Protein AF-A0AAD7R1P9-F1 (afdb_monomer_lite)

pLDDT: mean 70.03, std 24.82, range [23.38, 95.56]

Foldseek 3Di:
DVVVLVVVVVVLLVCLCVPQVVPDDPVNQLVLQCPFPQRNVLLVCVVVVHQDDDPSLVPHDPQNVVVSVQVVQWDADSNFIWGWDQDPPPRDTAIAGEDGPVCLVVQLCCCQVVVDNDDLVVSVVVNVRYHDGSCNSVVSNVVSVPPPVNVVVVVVDDPCPPPPDDPDDDDWLQEKEWEKDADDQDPVQFGIWIWIAGPVVRDIDIDTDNDLALVRVLVCCVPPPCVQPNHGNYYHYDPDPRPVPPRPPHPVSNVVSVVVVVVVPPDDDDDDDDDDDDDPDDDDDCVSVVPDPPDDDPDDDDDDDDDDDDDDDDDDD

Structure (mmCIF, N/CA/C/O backbone):
data_AF-A0AAD7R1P9-F1
#
_entry.id   AF-A0AAD7R1P9-F1
#
loop_
_atom_site.group_PDB
_atom_site.id
_atom_site.type_symbol
_atom_site.label_atom_id
_atom_site.label_alt_id
_atom_site.label_comp_id
_atom_site.label_asym_id
_atom_site.label_entity_id
_atom_site.label_seq_id
_atom_site.pdbx_PDB_ins_code
_atom_site.Cartn_x
_atom_site.Cartn_y
_atom_site.Cartn_z
_atom_site.occupancy
_atom_site.B_iso_or_equiv
_atom_site.auth_seq_id
_atom_site.auth_comp_id
_atom_site.auth_asym_id
_atom_site.auth_atom_id
_atom_site.pdbx_PDB_model_num
ATOM 1 N N . MET A 1 1 ? -9.105 -29.076 24.660 1.00 42.09 1 MET A N 1
ATOM 2 C CA . MET A 1 1 ? -8.877 -28.256 23.440 1.00 42.09 1 MET A CA 1
ATOM 3 C C . MET A 1 1 ? -9.302 -26.779 23.553 1.00 42.09 1 MET A C 1
ATOM 5 O O . MET A 1 1 ? -8.591 -25.929 23.028 1.00 42.09 1 MET A O 1
ATOM 9 N N . PHE A 1 2 ? -10.387 -26.419 24.260 1.00 30.23 2 PHE A N 1
ATOM 10 C CA . PHE A 1 2 ? -10.852 -25.017 24.411 1.00 30.23 2 PHE A CA 1
ATOM 11 C C . PHE A 1 2 ? -9.813 -24.059 25.045 1.00 30.23 2 PHE A C 1
ATOM 13 O O . PHE A 1 2 ? -9.622 -22.928 24.600 1.00 30.23 2 PHE A O 1
ATOM 20 N N . ARG A 1 3 ? -9.066 -24.549 26.044 1.00 29.98 3 ARG A N 1
ATOM 21 C CA . ARG A 1 3 ? -8.048 -23.791 26.801 1.00 29.98 3 ARG A CA 1
ATOM 22 C C . ARG A 1 3 ? -6.808 -23.410 25.971 1.00 29.98 3 ARG A C 1
ATOM 24 O O . ARG A 1 3 ? -6.179 -22.390 26.236 1.00 29.98 3 ARG A O 1
ATOM 31 N N . GLN A 1 4 ? -6.473 -24.205 24.951 1.00 37.22 4 GLN A N 1
ATOM 32 C CA . GLN A 1 4 ? -5.334 -23.968 24.049 1.00 37.22 4 GLN A CA 1
ATOM 33 C C . GLN A 1 4 ? -5.668 -22.938 22.965 1.00 37.22 4 GLN A C 1
ATOM 35 O O . GLN A 1 4 ? -4.846 -22.060 22.698 1.00 37.22 4 GLN A O 1
ATOM 40 N N . LYS A 1 5 ? -6.896 -22.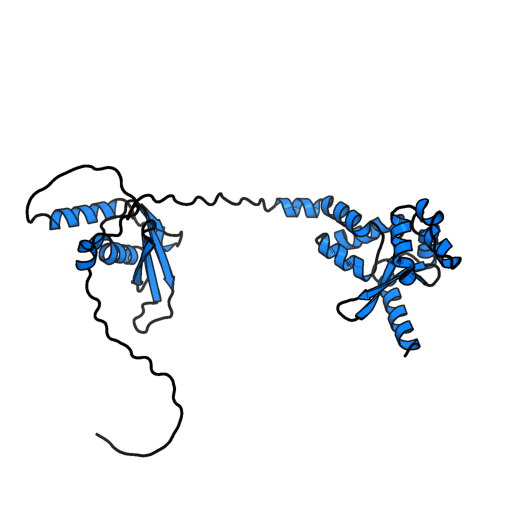976 22.420 1.00 40.75 5 LYS A N 1
ATOM 41 C CA . LYS A 1 5 ? -7.397 -21.947 21.494 1.00 40.75 5 LYS A CA 1
ATOM 42 C C . LYS A 1 5 ? -7.395 -20.566 22.152 1.00 40.75 5 LYS A C 1
ATOM 44 O O . LYS A 1 5 ? -6.873 -19.629 21.565 1.00 40.75 5 LYS A O 1
ATOM 49 N N . HIS A 1 6 ? -7.837 -20.460 23.411 1.00 44.09 6 HIS A N 1
ATOM 50 C CA . HIS A 1 6 ? -7.801 -19.206 24.182 1.00 44.09 6 HIS A CA 1
ATOM 51 C C . HIS A 1 6 ? -6.382 -18.662 24.458 1.00 44.09 6 HIS A C 1
ATOM 53 O O . HIS A 1 6 ? -6.204 -17.444 24.490 1.00 44.09 6 HIS A O 1
ATOM 59 N N . LYS A 1 7 ? -5.363 -19.523 24.616 1.00 39.25 7 LYS A N 1
ATOM 60 C CA . LYS A 1 7 ? -3.966 -19.095 24.837 1.00 39.25 7 LYS A CA 1
ATOM 61 C C . LYS A 1 7 ? -3.302 -18.538 23.574 1.00 39.25 7 LYS A C 1
ATOM 63 O O . LYS A 1 7 ? -2.759 -17.438 23.633 1.00 39.25 7 LYS A O 1
ATOM 68 N N . LYS A 1 8 ? -3.394 -19.242 22.435 1.00 45.78 8 LYS A N 1
ATOM 69 C CA . LYS A 1 8 ? -2.877 -18.749 21.137 1.00 45.78 8 LYS A CA 1
ATOM 70 C C . LYS A 1 8 ? -3.545 -17.442 20.740 1.00 45.78 8 LYS A C 1
ATOM 72 O O . LYS A 1 8 ? -2.903 -16.477 20.339 1.00 45.78 8 LYS A O 1
ATOM 77 N N . ALA A 1 9 ? -4.850 -17.406 20.968 1.00 43.00 9 ALA A N 1
ATOM 78 C CA . ALA A 1 9 ? -5.658 -16.230 20.838 1.00 43.00 9 ALA A CA 1
ATOM 79 C C . ALA A 1 9 ? -5.081 -15.039 21.639 1.00 43.00 9 ALA A C 1
ATOM 81 O O . ALA A 1 9 ? -4.814 -13.969 21.090 1.00 43.00 9 ALA A O 1
ATOM 82 N N . HIS A 1 10 ? -4.865 -15.226 22.939 1.00 42.16 10 HIS A N 1
ATOM 83 C CA . HIS A 1 10 ? -4.338 -14.180 23.810 1.00 42.16 10 HIS A CA 1
ATOM 84 C C . HIS A 1 10 ? -2.939 -13.690 23.391 1.00 42.16 10 HIS A C 1
ATOM 86 O O . HIS A 1 10 ? -2.700 -12.485 23.404 1.00 42.16 10 HIS A O 1
ATOM 92 N N . GLN A 1 11 ? -2.057 -14.590 22.943 1.00 42.75 11 GLN A N 1
ATOM 93 C CA . GLN A 1 11 ? -0.720 -14.252 22.436 1.00 42.75 11 GLN A CA 1
ATOM 94 C C . GLN A 1 11 ? -0.759 -13.445 21.127 1.00 42.75 11 GLN A C 1
ATOM 96 O O . GLN A 1 11 ? 0.014 -12.506 20.977 1.00 42.75 11 GLN A O 1
ATOM 101 N N . ALA A 1 12 ? -1.690 -13.735 20.213 1.00 45.31 12 ALA A N 1
ATOM 102 C CA . ALA A 1 12 ? -1.870 -12.960 18.981 1.00 45.31 12 ALA A CA 1
ATOM 103 C C . ALA A 1 12 ? -2.407 -11.539 19.246 1.00 45.31 12 ALA A C 1
ATOM 105 O O . ALA A 1 12 ? -1.952 -10.583 18.624 1.00 45.31 12 ALA A O 1
ATOM 106 N N . ALA A 1 13 ? -3.324 -11.375 20.213 1.00 45.44 13 ALA A N 1
ATOM 107 C CA . ALA A 1 13 ? -3.749 -10.046 20.676 1.00 45.44 13 ALA A CA 1
ATOM 108 C C . ALA A 1 13 ? -2.587 -9.275 21.312 1.00 45.44 13 ALA A C 1
ATOM 110 O O . ALA A 1 13 ? -2.416 -8.088 21.049 1.00 45.44 13 ALA A O 1
ATOM 111 N N . GLN A 1 14 ? -1.766 -9.957 22.117 1.00 45.03 14 GLN A N 1
ATOM 112 C CA . GLN A 1 14 ? -0.560 -9.363 22.680 1.00 45.03 14 GLN A CA 1
ATOM 113 C C . GLN A 1 14 ? 0.433 -8.973 21.585 1.00 45.03 14 GLN A C 1
ATOM 115 O O . GLN A 1 14 ? 0.975 -7.890 21.680 1.00 45.03 14 GLN A O 1
ATOM 120 N N . ALA A 1 15 ? 0.631 -9.758 20.524 1.00 48.06 15 ALA A N 1
ATOM 121 C CA . ALA A 1 15 ? 1.513 -9.388 19.413 1.00 48.06 15 ALA A CA 1
ATOM 122 C C . ALA A 1 15 ? 0.975 -8.204 18.581 1.00 48.06 15 ALA A C 1
ATOM 124 O O . ALA A 1 15 ? 1.748 -7.330 18.196 1.00 48.06 15 ALA A O 1
ATOM 125 N N . ALA A 1 16 ? -0.342 -8.128 18.356 1.00 47.12 16 ALA A N 1
ATOM 126 C CA . ALA A 1 16 ? -0.982 -7.001 17.667 1.00 47.12 16 ALA A CA 1
ATOM 127 C C . ALA A 1 16 ? -0.898 -5.684 18.466 1.00 47.12 16 ALA A C 1
ATOM 129 O O . ALA A 1 16 ? -0.777 -4.613 17.876 1.00 47.12 16 ALA A O 1
ATOM 130 N N . VAL A 1 17 ? -0.930 -5.759 19.801 1.00 50.62 17 VAL A N 1
ATOM 131 C CA . VAL A 1 17 ? -0.750 -4.598 20.693 1.00 50.62 17 VAL A CA 1
ATOM 132 C C . VAL A 1 17 ? 0.737 -4.265 20.886 1.00 50.62 17 VAL A C 1
ATOM 134 O O . VAL A 1 17 ? 1.122 -3.105 20.821 1.00 50.62 17 VAL A O 1
ATOM 137 N N . LYS A 1 18 ? 1.594 -5.278 21.054 1.00 46.72 18 LYS A N 1
ATOM 138 C CA . LYS A 1 18 ? 3.031 -5.143 21.357 1.00 46.72 18 LYS A CA 1
ATOM 139 C C . LYS A 1 18 ? 3.884 -4.800 20.132 1.00 46.72 18 LYS A C 1
ATOM 141 O O . LYS A 1 18 ? 5.026 -4.404 20.297 1.00 46.72 18 LYS A O 1
ATOM 146 N N . GLY A 1 19 ? 3.356 -4.976 18.920 1.00 46.03 19 GLY A N 1
ATOM 147 C CA . GLY A 1 19 ? 4.128 -4.800 17.693 1.00 46.03 19 GLY A CA 1
ATOM 148 C C . GLY A 1 19 ? 4.205 -3.372 17.152 1.00 46.03 19 GLY A C 1
ATOM 149 O O . GLY A 1 19 ? 5.148 -3.109 16.423 1.00 46.03 19 GLY A O 1
ATOM 150 N N . HIS A 1 20 ? 3.224 -2.494 17.402 1.00 50.25 20 HIS A N 1
ATOM 151 C CA . HIS A 1 20 ? 3.139 -1.177 16.727 1.00 50.25 20 HIS A CA 1
ATOM 152 C C . HIS A 1 20 ? 2.458 -0.062 17.557 1.00 50.25 20 HIS A C 1
ATOM 154 O O . HIS A 1 20 ? 2.333 1.057 17.071 1.00 50.25 20 HIS A O 1
ATOM 160 N N . PHE A 1 21 ? 2.027 -0.330 18.796 1.00 59.00 21 PHE A N 1
ATOM 161 C CA . PHE A 1 21 ? 1.594 0.703 19.748 1.00 59.00 21 PHE A CA 1
ATOM 162 C C . PHE A 1 21 ? 2.646 0.845 20.853 1.00 59.00 21 PHE A C 1
ATOM 164 O O . PHE A 1 21 ? 2.409 0.535 22.020 1.00 59.00 21 PHE A O 1
ATOM 171 N N . GLU A 1 22 ? 3.848 1.272 20.470 1.00 55.38 22 GLU A N 1
ATOM 172 C CA . GLU A 1 22 ? 4.855 1.720 21.430 1.00 55.38 22 GLU A CA 1
ATOM 173 C C . GLU A 1 22 ? 4.313 2.981 22.124 1.00 55.38 22 GLU A C 1
ATOM 175 O O . GLU A 1 22 ? 4.304 4.062 21.546 1.00 55.38 22 GLU A O 1
ATOM 180 N N . GLY A 1 23 ? 3.766 2.829 23.336 1.00 63.81 23 GLY A N 1
ATOM 181 C CA . GLY A 1 23 ? 3.424 3.959 24.210 1.00 63.81 23 GLY A CA 1
ATOM 182 C C . GLY A 1 23 ? 1.991 4.029 24.745 1.00 63.81 23 GLY A C 1
ATOM 183 O O . GLY A 1 23 ? 1.748 4.837 25.634 1.00 63.81 23 GLY A O 1
ATOM 184 N N . HIS A 1 24 ? 1.052 3.193 24.287 1.00 75.56 24 HIS A N 1
ATOM 185 C CA . HIS A 1 24 ? -0.321 3.209 24.817 1.00 75.56 24 HIS A CA 1
ATOM 186 C C . HIS A 1 24 ? -0.613 1.997 25.702 1.00 75.56 24 HIS A C 1
ATOM 188 O O . HIS A 1 24 ? -0.478 0.845 25.280 1.00 75.56 24 HIS A O 1
ATOM 194 N N . SER A 1 25 ? -1.054 2.256 26.935 1.00 83.88 25 SER A N 1
ATOM 195 C CA . SER A 1 25 ? -1.512 1.208 27.844 1.00 83.88 25 SER A CA 1
ATOM 196 C C . SER A 1 25 ? -2.880 0.652 27.416 1.00 83.88 25 SER A C 1
ATOM 198 O O . SER A 1 25 ? -3.604 1.238 26.607 1.00 83.88 25 SER A O 1
ATOM 200 N N . TRP A 1 26 ? -3.274 -0.492 27.985 1.00 83.25 26 TRP A N 1
ATOM 201 C CA . TRP A 1 26 ? -4.622 -1.045 27.783 1.00 83.25 26 TRP A CA 1
ATOM 202 C C . TRP A 1 26 ? -5.723 -0.073 28.228 1.00 83.25 26 TRP A C 1
ATOM 204 O O . TRP A 1 26 ? -6.776 -0.011 27.596 1.00 83.25 26 TRP A O 1
ATOM 214 N N . GLU A 1 27 ? -5.462 0.699 29.282 1.00 86.56 27 GLU A N 1
ATOM 215 C CA . GLU A 1 27 ? -6.383 1.702 29.814 1.00 86.56 27 GLU A CA 1
ATOM 216 C C . GLU A 1 27 ? -6.520 2.891 28.861 1.00 86.56 27 GLU A C 1
ATOM 218 O O . GLU A 1 27 ? -7.634 3.353 28.612 1.00 86.56 27 GLU A O 1
ATOM 223 N N . ASP A 1 28 ? -5.416 3.328 28.247 1.00 88.62 28 ASP A N 1
ATOM 224 C CA . ASP A 1 28 ? -5.446 4.386 27.236 1.00 88.62 28 ASP A CA 1
ATOM 225 C C . ASP A 1 28 ? -6.258 3.962 26.014 1.00 88.62 28 ASP A C 1
ATOM 227 O O . ASP A 1 28 ? -7.121 4.711 25.560 1.00 88.62 28 ASP A O 1
ATOM 231 N N . LEU A 1 29 ? -6.040 2.744 25.506 1.00 89.38 29 LEU A N 1
ATOM 232 C CA . LEU A 1 29 ? -6.802 2.214 24.371 1.00 89.38 29 LEU A CA 1
ATOM 233 C C . LEU A 1 29 ? -8.294 2.095 24.697 1.00 89.38 29 LEU A C 1
ATOM 235 O O . LEU A 1 29 ? -9.134 2.444 23.867 1.00 89.38 29 LEU A O 1
ATOM 239 N N . GLN A 1 30 ? -8.633 1.640 25.905 1.00 91.50 30 GLN A N 1
ATOM 240 C CA . GLN A 1 30 ? -10.017 1.575 26.363 1.00 91.50 30 GLN A CA 1
ATOM 241 C C . GLN A 1 30 ? -10.645 2.970 26.447 1.00 91.50 30 GLN A C 1
ATOM 243 O O . GLN A 1 30 ? -11.782 3.149 25.999 1.00 91.50 30 GLN A O 1
ATOM 248 N N . ARG A 1 31 ? -9.927 3.955 27.004 1.00 92.88 31 ARG A N 1
ATOM 249 C CA . ARG A 1 31 ? -10.385 5.347 27.105 1.00 92.88 31 ARG A CA 1
ATOM 250 C C . ARG A 1 31 ? -10.625 5.937 25.719 1.00 92.88 31 ARG A C 1
ATOM 252 O O . ARG A 1 31 ? -11.721 6.427 25.462 1.00 92.88 31 ARG A O 1
ATOM 259 N N . LEU A 1 32 ? -9.648 5.811 24.820 1.00 92.75 32 LEU A N 1
ATOM 260 C CA . LEU A 1 32 ? -9.717 6.333 23.455 1.00 92.75 32 LEU A CA 1
ATOM 261 C C . LEU A 1 32 ? -10.865 5.705 22.663 1.00 92.75 32 LEU A C 1
ATOM 263 O O . LEU A 1 32 ? -11.634 6.425 22.041 1.00 92.75 32 LEU A O 1
ATOM 267 N N . GLN A 1 33 ? -11.048 4.384 22.733 1.00 94.00 33 GLN A N 1
ATOM 268 C CA . GLN A 1 33 ? -12.181 3.731 22.072 1.00 94.00 33 GLN A CA 1
ATOM 269 C C . GLN A 1 33 ? -13.537 4.097 22.684 1.00 94.00 33 GLN A C 1
ATOM 271 O O . GLN A 1 33 ? -14.532 4.131 21.968 1.00 94.00 33 GLN A O 1
ATOM 276 N N . SER A 1 34 ? -13.604 4.325 23.998 1.00 92.25 34 SER A N 1
ATOM 277 C CA . SER A 1 34 ? -14.866 4.671 24.666 1.00 92.25 34 SER A CA 1
ATOM 278 C C . SER A 1 34 ? -15.306 6.106 24.360 1.00 92.25 34 SER A C 1
ATOM 280 O O . SER A 1 34 ? -16.503 6.370 24.341 1.00 92.25 34 SER A O 1
ATOM 282 N N . GLN A 1 35 ? -14.352 7.013 24.130 1.00 93.56 35 GLN A N 1
ATOM 283 C CA . GLN A 1 35 ? -14.597 8.412 23.757 1.00 93.56 35 GLN A CA 1
ATOM 284 C C . GLN A 1 35 ? -14.791 8.611 22.247 1.00 93.56 35 GLN A C 1
ATOM 286 O O . GLN A 1 35 ? -15.255 9.664 21.822 1.00 93.56 35 GLN A O 1
ATOM 291 N N . ASP A 1 36 ? -14.435 7.614 21.438 1.00 94.38 36 ASP A N 1
ATOM 292 C CA . ASP A 1 36 ? -14.548 7.676 19.986 1.00 94.38 36 ASP A CA 1
ATOM 293 C C . ASP A 1 36 ? -16.027 7.700 19.537 1.00 94.38 36 ASP A C 1
ATOM 295 O O . ASP A 1 36 ? -16.811 6.841 19.963 1.00 94.38 36 ASP A O 1
ATOM 299 N N . PRO A 1 37 ? -16.429 8.644 18.664 1.00 93.06 37 PRO A N 1
ATOM 300 C CA . PRO A 1 37 ? -17.824 8.803 18.243 1.00 93.06 37 PRO A CA 1
ATOM 301 C C . PRO A 1 37 ? -18.349 7.618 17.417 1.00 93.06 37 PRO A C 1
ATOM 303 O O . PRO A 1 37 ? -19.553 7.352 17.382 1.00 93.06 37 PRO A O 1
ATOM 306 N N . GLU A 1 38 ? -17.464 6.868 16.764 1.00 93.12 38 GLU A N 1
ATOM 307 C CA . GLU A 1 38 ? -17.805 5.754 15.884 1.00 93.12 38 GLU A CA 1
ATOM 308 C C . GLU A 1 38 ? -17.726 4.402 16.605 1.00 93.12 38 GLU A C 1
ATOM 310 O O . GLU A 1 38 ? -18.551 3.514 16.377 1.00 93.12 38 GLU A O 1
ATOM 315 N N . VAL A 1 39 ? -16.752 4.237 17.499 1.00 94.44 39 VAL A N 1
ATOM 316 C CA . VAL A 1 39 ? -16.471 2.986 18.214 1.00 94.44 39 VAL A CA 1
ATOM 317 C C . VAL A 1 39 ? -17.185 2.933 19.568 1.00 94.44 39 VAL A C 1
ATOM 319 O O . VAL A 1 39 ? -17.724 1.882 19.929 1.00 94.44 39 VAL A O 1
ATOM 322 N N . GLY A 1 40 ? -17.253 4.050 20.295 1.00 93.44 40 GLY A N 1
ATOM 323 C CA . GLY A 1 40 ? -17.826 4.144 21.639 1.00 93.44 40 GLY A CA 1
ATOM 324 C C . GLY A 1 40 ? -19.278 3.658 21.727 1.00 93.44 40 GLY A C 1
ATOM 325 O O . GLY A 1 40 ? -19.563 2.768 22.538 1.00 93.44 40 GLY A O 1
ATOM 326 N N . PRO A 1 41 ? -20.196 4.125 20.855 1.00 93.50 41 PRO A N 1
ATOM 327 C CA . PRO A 1 41 ? -21.583 3.652 20.839 1.00 93.50 41 PRO A CA 1
ATOM 328 C C . PRO A 1 41 ? -21.712 2.144 20.581 1.00 93.50 41 PRO A C 1
ATOM 330 O O . PRO A 1 41 ? -22.570 1.477 21.160 1.00 93.50 41 PRO A O 1
ATOM 333 N N . VAL A 1 42 ? -20.830 1.572 19.754 1.00 93.44 42 VAL A N 1
ATOM 334 C CA . VAL A 1 42 ? -20.816 0.125 19.478 1.00 93.44 42 VAL A CA 1
ATOM 335 C C . VAL A 1 42 ? -20.317 -0.656 20.697 1.00 93.44 42 VAL A C 1
ATOM 337 O O . VAL A 1 42 ? -20.869 -1.710 21.013 1.00 93.44 42 VAL A O 1
ATOM 340 N N . ILE A 1 43 ? -19.321 -0.137 21.423 1.00 93.44 43 ILE A N 1
ATOM 341 C CA . ILE A 1 43 ? -18.861 -0.725 22.691 1.00 93.44 43 ILE A CA 1
ATOM 342 C C . ILE A 1 43 ? -19.973 -0.699 23.739 1.00 93.44 43 ILE A C 1
ATOM 344 O O . ILE A 1 43 ? -20.183 -1.706 24.417 1.00 93.44 43 ILE A O 1
ATOM 348 N N . ALA A 1 44 ? -20.697 0.415 23.865 1.00 92.81 44 ALA A N 1
ATOM 349 C CA . ALA A 1 44 ? -21.822 0.532 24.788 1.00 92.81 44 ALA A CA 1
ATOM 350 C C . ALA A 1 44 ? -22.910 -0.509 24.476 1.00 92.81 44 ALA A C 1
ATOM 352 O O . ALA A 1 44 ? -23.341 -1.236 25.372 1.00 92.81 44 ALA A O 1
ATOM 353 N N . ALA A 1 45 ? -23.273 -0.664 23.199 1.00 92.06 45 ALA A N 1
ATOM 354 C CA . ALA A 1 45 ? -24.230 -1.678 22.759 1.00 92.06 45 ALA A CA 1
ATOM 355 C C . ALA A 1 45 ? -23.746 -3.114 23.047 1.00 92.06 45 ALA A C 1
ATOM 357 O O . ALA A 1 45 ? -24.521 -3.953 23.506 1.00 92.06 45 ALA A O 1
ATOM 358 N N . LEU A 1 46 ? -22.457 -3.402 22.823 1.00 92.19 46 LEU A N 1
ATOM 359 C CA . LEU A 1 46 ? -21.866 -4.713 23.118 1.00 92.19 46 LEU A CA 1
ATOM 360 C C . LEU A 1 46 ? -21.869 -5.026 24.616 1.00 92.19 46 LEU A C 1
ATOM 362 O O . LEU A 1 46 ? -22.158 -6.158 24.994 1.00 92.19 46 LEU A O 1
ATOM 366 N N . ARG A 1 47 ? -21.582 -4.036 25.472 1.00 91.88 47 ARG A N 1
ATOM 367 C CA . ARG A 1 47 ? -21.660 -4.186 26.935 1.00 91.88 47 ARG A CA 1
ATOM 368 C C . ARG A 1 47 ? -23.093 -4.430 27.405 1.00 91.88 47 ARG A C 1
ATOM 370 O O . ARG A 1 47 ? -23.293 -5.237 28.304 1.00 91.88 47 ARG A O 1
ATOM 377 N N . ALA A 1 48 ? -24.072 -3.784 26.773 1.00 90.75 48 ALA A N 1
ATOM 378 C CA . ALA A 1 48 ? -25.492 -4.003 27.043 1.00 90.75 48 ALA A CA 1
ATOM 379 C C . ALA A 1 48 ? -26.017 -5.352 26.512 1.00 90.75 48 ALA A C 1
ATOM 381 O O . ALA A 1 48 ? -27.156 -5.715 26.790 1.00 90.75 48 ALA A O 1
ATOM 382 N N . GLY A 1 49 ? -25.228 -6.081 25.711 1.00 87.81 49 GLY A N 1
ATOM 383 C CA . GLY A 1 49 ? -25.646 -7.338 25.084 1.00 87.81 49 GLY A CA 1
ATOM 384 C C . GLY A 1 49 ? -26.746 -7.178 24.028 1.00 87.81 49 GLY A C 1
ATOM 385 O O . GLY A 1 49 ? -27.260 -8.175 23.526 1.00 87.81 49 GLY A O 1
ATOM 386 N N . ASN A 1 50 ? -27.102 -5.943 23.665 1.00 88.38 50 ASN A N 1
ATOM 387 C CA . ASN A 1 50 ? -28.180 -5.655 22.732 1.00 88.38 50 ASN A CA 1
ATOM 388 C C . ASN A 1 50 ? -27.607 -5.242 21.377 1.00 88.38 50 ASN A C 1
ATOM 390 O O . ASN A 1 50 ? -27.023 -4.166 21.234 1.00 88.38 50 ASN A O 1
ATOM 394 N N . ARG A 1 51 ? -27.797 -6.097 20.369 1.00 90.38 51 ARG A N 1
ATOM 395 C CA . ARG A 1 51 ? -27.440 -5.775 18.988 1.00 90.38 51 ARG A CA 1
ATOM 396 C C . ARG A 1 51 ? -28.426 -4.732 18.445 1.00 90.38 51 ARG A C 1
ATOM 398 O O . ARG A 1 51 ? -29.607 -5.058 18.304 1.00 90.38 51 ARG A O 1
ATOM 405 N N . PRO A 1 52 ? -27.969 -3.528 18.048 1.00 89.19 52 PRO A N 1
ATOM 406 C CA . PRO A 1 52 ? -28.849 -2.527 17.456 1.00 89.19 52 PRO A CA 1
ATOM 407 C C . PRO A 1 52 ? -29.582 -3.105 16.240 1.00 89.19 52 PRO A C 1
ATOM 409 O O . PRO A 1 52 ? -28.955 -3.683 15.349 1.00 89.19 52 PRO A O 1
ATOM 412 N N . CYS A 1 53 ? -30.908 -2.960 16.197 1.00 87.31 53 CYS A N 1
ATOM 413 C CA . CYS A 1 53 ? -31.752 -3.410 15.091 1.00 87.31 53 CYS A CA 1
ATOM 414 C C . CYS A 1 53 ? -32.782 -2.330 14.715 1.00 87.31 53 CYS A C 1
ATOM 416 O O . CYS A 1 53 ? -33.126 -1.495 15.542 1.00 87.31 53 CYS A O 1
ATOM 418 N N . LYS A 1 54 ? -33.289 -2.329 13.472 1.00 87.25 54 LYS A N 1
ATOM 419 C CA . LYS A 1 54 ? -34.357 -1.420 12.996 1.00 87.25 54 LYS A CA 1
ATOM 420 C C . LYS A 1 54 ? -34.049 0.079 13.207 1.00 87.25 54 LYS A C 1
ATOM 422 O O . LYS A 1 54 ? -33.160 0.594 12.536 1.00 87.25 54 LYS A O 1
ATOM 427 N N . ALA A 1 55 ? -34.799 0.775 14.066 1.00 82.44 55 ALA A N 1
ATOM 428 C CA . ALA A 1 55 ? -34.716 2.225 14.267 1.00 82.44 55 ALA A CA 1
ATOM 429 C C . ALA A 1 55 ? -33.327 2.681 14.773 1.00 82.44 55 ALA A C 1
ATOM 431 O O . ALA A 1 55 ? -32.695 3.452 14.052 1.00 82.44 55 ALA A O 1
ATOM 432 N N . PRO A 1 56 ? -32.762 2.100 15.854 1.00 83.56 56 PRO A N 1
ATOM 433 C CA . PRO A 1 56 ? -31.382 2.362 16.278 1.00 83.56 56 PRO A CA 1
ATOM 434 C C . PRO A 1 56 ? -30.327 2.228 15.170 1.00 83.56 56 PRO A C 1
ATOM 436 O O . PRO A 1 56 ? -29.375 2.995 15.107 1.00 83.56 56 PRO A O 1
ATOM 439 N N . LEU A 1 57 ? -30.491 1.270 14.250 1.00 86.75 57 LEU A N 1
ATOM 440 C CA . LEU A 1 57 ? -29.571 1.095 13.119 1.00 86.75 57 LEU A CA 1
ATOM 441 C C . LEU A 1 57 ? -29.668 2.224 12.085 1.00 86.75 57 LEU A C 1
ATOM 443 O O . LEU A 1 57 ? -28.687 2.474 11.389 1.00 86.75 57 LEU A O 1
ATOM 447 N N . ARG A 1 58 ? -30.836 2.857 11.920 1.00 86.94 58 ARG A N 1
ATOM 448 C CA . ARG A 1 58 ? -31.044 3.942 10.944 1.00 86.94 58 ARG A CA 1
ATOM 449 C C . ARG A 1 58 ? -30.419 5.254 11.405 1.00 86.94 58 ARG A C 1
ATOM 451 O O . ARG A 1 58 ? -29.936 6.003 10.563 1.00 86.94 58 ARG A O 1
ATOM 458 N N . GLU A 1 59 ? -30.410 5.487 12.711 1.00 89.62 59 GLU A N 1
ATOM 459 C CA . GLU A 1 59 ? -29.803 6.662 13.349 1.00 89.62 59 GLU A CA 1
ATOM 460 C C . GLU A 1 59 ? -28.273 6.565 13.405 1.00 89.62 59 GLU A C 1
ATOM 462 O O . GLU A 1 59 ? -27.578 7.574 13.478 1.00 89.62 59 GLU A O 1
ATOM 467 N N . MET A 1 60 ? -27.734 5.347 13.311 1.00 91.19 60 MET A N 1
ATOM 468 C CA . MET A 1 60 ? -26.298 5.110 13.307 1.00 91.19 60 MET A CA 1
ATOM 469 C C . MET A 1 60 ? -25.599 5.601 12.034 1.00 91.19 60 MET A C 1
ATOM 471 O O . MET A 1 60 ? -26.061 5.433 10.893 1.00 91.19 60 MET A O 1
ATOM 475 N N . SER A 1 61 ? -24.377 6.089 12.236 1.00 94.19 61 SER A N 1
ATOM 476 C CA . SER A 1 61 ? -23.453 6.451 11.170 1.00 94.19 61 SER A CA 1
ATOM 477 C C . SER A 1 61 ? -23.177 5.255 10.237 1.00 94.19 61 SER A C 1
ATOM 479 O O . SER A 1 61 ? -23.430 4.078 10.531 1.00 94.19 61 SER A O 1
ATOM 481 N N . ARG A 1 62 ? -22.587 5.531 9.070 1.00 92.75 62 ARG A N 1
ATOM 482 C CA . ARG A 1 62 ? -22.166 4.469 8.143 1.00 92.75 62 ARG A CA 1
ATOM 483 C C . ARG A 1 62 ? -21.083 3.564 8.746 1.00 92.75 62 ARG A C 1
ATOM 485 O O . ARG A 1 62 ? -21.063 2.369 8.441 1.00 92.75 62 ARG A O 1
ATOM 492 N N . ALA A 1 63 ? -20.175 4.117 9.547 1.00 93.00 63 ALA A N 1
ATOM 493 C CA . ALA A 1 63 ? -19.075 3.375 10.154 1.00 93.00 63 ALA A CA 1
ATOM 494 C C . ALA A 1 63 ? -19.579 2.490 11.307 1.00 93.00 63 ALA A C 1
ATOM 496 O O . ALA A 1 63 ? -19.311 1.284 11.291 1.00 93.00 63 ALA A O 1
ATOM 497 N N . GLN A 1 64 ? -20.431 3.024 12.184 1.00 94.25 64 GLN A N 1
ATOM 498 C CA . GLN A 1 64 ? -21.161 2.260 13.202 1.00 94.25 64 GLN A CA 1
ATOM 499 C C . GLN A 1 64 ? -21.952 1.099 12.584 1.00 94.25 64 GLN A C 1
ATOM 501 O O . GLN A 1 64 ? -21.776 -0.054 12.981 1.00 94.25 64 GLN A O 1
ATOM 506 N N . ARG A 1 65 ? -22.745 1.346 11.529 1.00 93.69 65 ARG A N 1
ATOM 507 C CA . ARG A 1 65 ? -23.487 0.282 10.824 1.00 93.69 65 ARG A CA 1
ATOM 508 C C . ARG A 1 65 ? -22.581 -0.817 10.265 1.00 93.69 65 ARG A C 1
ATOM 510 O O . ARG A 1 65 ? -22.939 -1.992 10.321 1.00 93.69 65 ARG A O 1
ATOM 517 N N . ARG A 1 66 ? -21.397 -0.470 9.744 1.00 94.06 66 ARG A N 1
ATOM 518 C CA . ARG A 1 66 ? -20.404 -1.454 9.262 1.00 94.06 66 ARG A CA 1
ATOM 519 C C . ARG A 1 66 ? -19.821 -2.309 10.384 1.00 94.06 66 ARG A C 1
ATOM 521 O O . ARG A 1 66 ? -19.485 -3.468 10.131 1.00 94.06 66 ARG A O 1
ATOM 528 N N . LEU A 1 67 ? -19.673 -1.749 11.584 1.00 94.25 67 LEU A N 1
ATOM 529 C CA . LEU A 1 67 ? -19.251 -2.490 12.772 1.00 94.25 67 LEU A CA 1
ATOM 530 C C . LEU A 1 67 ? -20.379 -3.408 13.260 1.00 94.25 67 LEU A C 1
ATOM 532 O O . LEU A 1 67 ? -20.158 -4.607 13.404 1.00 94.25 67 LEU A O 1
ATOM 536 N N . VAL A 1 68 ? -21.605 -2.894 13.397 1.00 93.50 68 VAL A N 1
ATOM 537 C CA . VAL A 1 68 ? -22.785 -3.682 13.810 1.00 93.50 68 VAL A CA 1
ATOM 538 C C . VAL A 1 68 ? -23.123 -4.794 12.809 1.00 93.50 68 VAL A C 1
ATOM 540 O O . VAL A 1 68 ? -23.565 -5.877 13.195 1.00 93.50 68 VAL A O 1
ATOM 543 N N . GLY A 1 69 ? -22.860 -4.591 11.516 1.00 92.19 69 GLY A N 1
ATOM 544 C CA . GLY A 1 69 ? -22.973 -5.642 10.499 1.00 92.19 69 GLY A CA 1
ATOM 545 C C . GLY A 1 69 ? -22.044 -6.839 10.741 1.00 92.19 69 GLY A C 1
ATOM 546 O O . GLY A 1 69 ? -22.276 -7.915 10.203 1.00 92.19 69 GLY A O 1
ATOM 547 N N . GLN A 1 70 ? -21.016 -6.674 11.574 1.00 92.56 70 GLN A N 1
ATOM 548 C CA . GLN A 1 70 ? -20.026 -7.694 11.913 1.00 92.56 70 GLN A CA 1
ATOM 549 C C . GLN A 1 70 ? -20.093 -8.094 13.388 1.00 92.56 70 GLN A C 1
ATOM 551 O O . GLN A 1 70 ? -19.092 -8.542 13.940 1.00 92.56 70 GLN A O 1
ATOM 556 N N . TRP A 1 71 ? -21.264 -7.934 14.010 1.00 92.75 71 TRP A N 1
ATOM 557 C CA . TRP A 1 71 ? -21.504 -8.156 15.436 1.00 92.75 71 TRP A CA 1
ATOM 558 C C . TRP A 1 71 ? -20.866 -9.438 15.981 1.00 92.75 71 TRP A C 1
ATOM 560 O O . TRP A 1 71 ? -20.105 -9.381 16.940 1.00 92.75 71 TRP A O 1
ATOM 570 N N . ASP A 1 72 ? -21.073 -10.570 15.305 1.00 91.44 72 ASP A N 1
ATOM 571 C CA . ASP A 1 72 ? -20.601 -11.893 15.750 1.00 91.44 72 ASP A CA 1
ATOM 572 C C . ASP A 1 72 ? -19.067 -12.021 15.762 1.00 91.44 72 ASP A C 1
ATOM 574 O O . ASP A 1 72 ? -18.490 -12.913 16.388 1.00 91.44 72 ASP A O 1
ATOM 578 N N . ARG A 1 73 ? -18.384 -11.111 15.062 1.00 92.19 73 ARG A N 1
ATOM 579 C CA . ARG A 1 73 ? -16.923 -11.033 14.979 1.00 92.19 73 ARG A CA 1
ATOM 580 C C . ARG A 1 73 ? -16.341 -10.056 15.996 1.00 92.19 73 ARG A C 1
ATOM 582 O O . ARG A 1 73 ? -15.129 -10.066 16.200 1.00 92.19 73 ARG A O 1
ATOM 589 N N . LEU A 1 74 ? -17.158 -9.210 16.619 1.00 93.62 74 LEU A N 1
ATOM 590 C CA . LEU A 1 74 ? -16.709 -8.220 17.591 1.00 93.62 74 LEU A CA 1
ATOM 591 C C . LEU A 1 74 ? -16.613 -8.840 18.986 1.00 93.62 74 LEU A C 1
ATOM 593 O O . LEU A 1 74 ? -17.545 -9.475 19.469 1.00 93.62 74 LEU A O 1
ATOM 597 N N . LYS A 1 75 ? -15.467 -8.659 19.646 1.00 91.94 75 LYS A N 1
ATOM 598 C CA . LYS A 1 75 ? -15.219 -9.157 21.002 1.00 91.94 75 LYS A CA 1
ATOM 599 C C . LYS A 1 75 ? -14.539 -8.091 21.844 1.00 91.94 75 LYS A C 1
ATOM 601 O O . LYS A 1 75 ? -13.536 -7.516 21.429 1.00 91.94 75 LYS A O 1
ATOM 606 N N . LEU A 1 76 ? -15.062 -7.880 23.047 1.00 91.38 76 LEU A N 1
ATOM 607 C CA . LEU A 1 76 ? -14.451 -7.011 24.045 1.00 91.38 76 LEU A CA 1
ATOM 608 C C . LEU A 1 76 ? -13.425 -7.814 24.858 1.00 91.38 76 LEU A C 1
ATOM 610 O O . LEU A 1 76 ? -13.737 -8.883 25.381 1.00 91.38 76 LEU A O 1
ATOM 614 N N . GLN A 1 77 ? -12.195 -7.321 24.961 1.00 86.44 77 GLN A N 1
ATOM 615 C CA . GLN A 1 77 ? -11.119 -7.921 25.751 1.00 86.44 77 GLN A CA 1
ATOM 616 C C . GLN A 1 77 ? -10.494 -6.836 26.615 1.00 86.44 77 GLN A C 1
ATOM 618 O O . GLN A 1 77 ? -9.953 -5.873 26.082 1.00 86.44 77 GLN A O 1
ATOM 623 N N . ARG A 1 78 ? -10.577 -6.984 27.945 1.00 84.56 78 ARG A N 1
ATOM 624 C CA . ARG A 1 78 ? -10.080 -5.978 28.905 1.00 84.56 78 ARG A CA 1
ATOM 625 C C . ARG A 1 78 ? -10.596 -4.564 28.590 1.00 84.56 78 ARG A C 1
ATOM 627 O O . ARG A 1 78 ? -9.832 -3.615 28.556 1.00 84.56 78 ARG A O 1
ATOM 634 N N . GLY A 1 79 ? -11.882 -4.454 28.252 1.00 85.31 79 GLY A N 1
ATOM 635 C CA . GLY A 1 79 ? -12.512 -3.177 27.904 1.00 85.31 79 GLY A CA 1
ATOM 636 C C . GLY A 1 79 ? -12.219 -2.645 26.496 1.00 85.31 79 GLY A C 1
ATOM 637 O O . GLY A 1 79 ? -12.875 -1.684 26.103 1.00 85.31 79 GLY A O 1
ATOM 638 N N . VAL A 1 80 ? -11.331 -3.290 25.729 1.00 91.19 80 VAL A N 1
ATOM 639 C CA . VAL A 1 80 ? -10.935 -2.898 24.367 1.00 91.19 80 VAL A CA 1
ATOM 640 C C . VAL A 1 80 ? -11.625 -3.778 23.322 1.00 91.19 80 VAL A C 1
ATOM 642 O O . VAL A 1 80 ? -11.714 -4.999 23.462 1.00 91.19 80 VAL A O 1
ATOM 645 N N . LEU A 1 81 ? -12.129 -3.162 22.261 1.00 93.81 81 LEU A N 1
ATOM 646 C CA . LEU A 1 81 ? -12.837 -3.792 21.161 1.00 93.81 81 LEU A CA 1
ATOM 647 C C . LEU A 1 81 ? -11.873 -4.358 20.116 1.00 93.81 81 LEU A C 1
ATOM 649 O O . LEU A 1 81 ? -11.052 -3.641 19.537 1.00 93.81 81 LEU A O 1
ATOM 653 N N . PHE A 1 82 ? -12.049 -5.644 19.822 1.00 93.06 82 PHE A N 1
ATOM 654 C CA . PHE A 1 82 ? -11.354 -6.364 18.762 1.00 93.06 82 PHE A CA 1
ATOM 655 C C . PHE A 1 82 ? -12.343 -6.981 17.778 1.00 93.06 82 PHE A C 1
ATOM 657 O O . PHE A 1 82 ? -13.451 -7.377 18.136 1.00 93.06 82 PHE A O 1
ATOM 664 N N . ARG A 1 83 ? -11.891 -7.149 16.540 1.00 93.31 83 ARG A N 1
ATOM 665 C CA . ARG A 1 83 ? -12.535 -7.942 15.497 1.00 93.31 83 ARG A CA 1
ATOM 666 C C . ARG A 1 83 ? -11.770 -9.249 15.313 1.00 93.31 83 ARG A C 1
ATOM 668 O O . ARG A 1 83 ? -10.581 -9.241 15.011 1.00 93.31 83 ARG A O 1
ATOM 675 N N . CYS A 1 84 ? -12.452 -10.370 15.500 1.00 91.00 84 CYS A N 1
ATOM 676 C CA . CYS A 1 84 ? -11.905 -11.714 15.337 1.00 91.00 84 CYS A CA 1
ATOM 677 C C . CYS A 1 84 ? -12.351 -12.297 13.992 1.00 91.00 84 CYS A C 1
ATOM 679 O O . CYS A 1 84 ? -13.537 -12.291 13.661 1.00 91.00 84 CYS A O 1
ATOM 681 N N . LEU A 1 85 ? -11.397 -12.794 13.218 1.00 88.69 85 LEU A N 1
ATOM 682 C CA . LEU A 1 85 ? -11.586 -13.390 11.900 1.00 88.69 85 LEU A CA 1
ATOM 683 C C . LEU A 1 85 ? -10.839 -14.717 11.854 1.00 88.69 85 LEU A C 1
ATOM 685 O O . LEU A 1 85 ? -9.876 -14.901 12.589 1.00 88.69 85 LEU A O 1
ATOM 689 N N . GLN A 1 86 ? -11.246 -15.602 10.955 1.00 83.44 86 GLN A N 1
ATOM 690 C CA . GLN A 1 86 ? -10.397 -16.708 10.534 1.00 83.44 86 GLN A CA 1
ATOM 691 C C . GLN A 1 86 ? -9.734 -16.323 9.224 1.00 83.44 86 GLN A C 1
ATOM 693 O O . GLN A 1 86 ? -10.403 -15.825 8.312 1.00 83.44 86 GLN A O 1
ATOM 698 N N . ASP A 1 87 ? -8.420 -16.493 9.153 1.00 76.94 87 ASP A N 1
ATOM 699 C CA . ASP A 1 87 ? -7.695 -16.305 7.909 1.00 76.94 87 ASP A CA 1
ATOM 700 C C . ASP A 1 87 ? -8.068 -17.449 6.951 1.00 76.94 87 ASP A C 1
ATOM 702 O O . ASP A 1 87 ? -7.916 -18.623 7.293 1.00 76.94 87 ASP A O 1
ATOM 706 N N . PRO A 1 88 ? -8.598 -17.134 5.757 1.00 73.38 88 PRO A N 1
ATOM 707 C CA . PRO A 1 88 ? -9.056 -18.146 4.815 1.00 73.38 88 PRO A CA 1
ATOM 708 C C . PRO A 1 88 ? -7.933 -19.036 4.264 1.00 73.38 88 PRO A C 1
ATOM 710 O O . PRO A 1 88 ? -8.238 -20.057 3.658 1.00 73.38 88 PRO A O 1
ATOM 713 N N . ARG A 1 89 ? -6.653 -18.670 4.425 1.00 75.75 89 ARG A N 1
ATOM 714 C CA . ARG A 1 89 ? -5.522 -19.421 3.847 1.00 75.75 89 ARG A CA 1
ATOM 715 C C . ARG A 1 89 ? -5.058 -20.577 4.726 1.00 75.75 89 ARG A C 1
ATOM 717 O O . ARG A 1 89 ? -4.690 -21.625 4.216 1.00 75.75 89 ARG A O 1
ATOM 724 N N . ASN A 1 90 ? -5.027 -20.358 6.033 1.00 78.69 90 ASN A N 1
ATOM 725 C CA . ASN A 1 90 ? -4.458 -21.262 7.040 1.00 78.69 90 ASN A CA 1
ATOM 726 C C . ASN A 1 90 ? -5.465 -21.626 8.144 1.00 78.69 90 ASN A C 1
ATOM 728 O O . ASN A 1 90 ? -5.185 -22.510 8.947 1.00 78.69 90 ASN A O 1
ATOM 732 N N . GLY A 1 91 ? -6.630 -20.971 8.197 1.00 77.19 91 GLY A N 1
ATOM 733 C CA . GLY A 1 91 ? -7.634 -21.176 9.241 1.00 77.19 91 GLY A CA 1
ATOM 734 C C . GLY A 1 91 ? -7.248 -20.577 10.596 1.00 77.19 91 GLY A C 1
ATOM 735 O O . GLY A 1 91 ? -7.914 -20.854 11.595 1.00 77.19 91 GLY A O 1
ATOM 736 N N . ASP A 1 92 ? -6.186 -19.768 10.651 1.00 79.25 92 ASP A N 1
ATOM 737 C CA . ASP A 1 92 ? -5.707 -19.180 11.898 1.00 79.25 92 ASP A CA 1
ATOM 738 C C . ASP A 1 92 ? -6.649 -18.071 12.387 1.00 79.25 92 ASP A C 1
ATOM 740 O O . ASP A 1 92 ? -7.155 -17.254 11.613 1.00 79.25 92 ASP A O 1
ATOM 744 N N . ASP A 1 93 ? -6.862 -18.016 13.704 1.00 81.75 93 ASP A N 1
ATOM 745 C CA . ASP A 1 93 ? -7.664 -16.972 14.342 1.00 81.75 93 ASP A CA 1
ATOM 746 C C . ASP A 1 93 ? -6.895 -15.637 14.338 1.00 81.75 93 ASP A C 1
ATOM 748 O O . ASP A 1 93 ? -6.041 -15.375 15.193 1.00 81.75 93 ASP A O 1
ATOM 752 N N . VAL A 1 94 ? -7.239 -14.756 13.402 1.00 83.75 94 VAL A N 1
ATOM 753 C CA . VAL A 1 94 ? -6.707 -13.396 13.305 1.00 83.75 94 VAL A CA 1
ATOM 754 C C . VAL A 1 94 ? -7.515 -12.459 14.187 1.00 83.75 94 VAL A C 1
ATOM 756 O O . VAL A 1 94 ? -8.746 -12.401 14.136 1.00 83.75 94 VAL A O 1
ATOM 759 N N . ARG A 1 95 ? -6.805 -11.667 14.987 1.00 87.38 95 ARG A N 1
ATOM 760 C CA . ARG A 1 95 ? -7.397 -10.626 15.821 1.00 87.38 95 ARG A CA 1
ATOM 761 C C . ARG A 1 95 ? -6.926 -9.256 15.388 1.00 87.38 95 ARG A C 1
ATOM 763 O O . ARG A 1 95 ? -5.739 -8.967 15.432 1.00 87.38 95 ARG A O 1
ATOM 770 N N . GLN A 1 96 ? -7.887 -8.415 15.050 1.00 90.94 96 GLN A N 1
ATOM 771 C CA . GLN A 1 96 ? -7.668 -7.037 14.656 1.00 90.94 96 GLN A CA 1
ATOM 772 C C . GLN A 1 96 ? -8.152 -6.108 15.764 1.00 90.94 96 GLN A C 1
ATOM 774 O O . GLN A 1 96 ? -9.301 -6.207 16.196 1.00 90.94 96 GLN A O 1
ATOM 779 N N . LEU A 1 97 ? -7.298 -5.198 16.217 1.00 91.56 97 LEU A N 1
ATOM 780 C CA . LEU A 1 97 ? -7.699 -4.084 17.066 1.00 91.56 97 LEU A CA 1
ATOM 781 C C . LEU A 1 97 ? -8.574 -3.124 16.254 1.00 91.56 97 LEU A C 1
ATOM 783 O O . LEU A 1 97 ? -8.219 -2.761 15.128 1.00 91.56 97 LEU A O 1
ATOM 787 N N . ILE A 1 98 ? -9.705 -2.706 16.827 1.00 94.31 98 ILE A N 1
ATOM 788 C CA . ILE A 1 98 ? -10.483 -1.601 16.267 1.00 94.31 98 ILE A CA 1
ATOM 789 C C . ILE A 1 98 ? -9.772 -0.295 16.613 1.00 94.31 98 ILE A C 1
ATOM 791 O O . ILE A 1 98 ? -9.671 0.051 17.787 1.00 94.31 98 ILE A O 1
ATOM 795 N N . VAL A 1 99 ? -9.244 0.410 15.618 1.00 93.00 99 VAL A N 1
ATOM 796 C CA . VAL A 1 99 ? -8.422 1.605 15.867 1.00 93.00 99 VAL A CA 1
ATOM 797 C C . VAL A 1 99 ? -9.322 2.843 16.013 1.00 93.00 99 VAL A C 1
ATOM 799 O O . VAL A 1 99 ? -10.059 3.137 15.065 1.00 93.00 99 VAL A O 1
ATOM 802 N N . PRO A 1 100 ? -9.275 3.568 17.152 1.00 93.38 100 PRO A N 1
ATOM 803 C CA . PRO A 1 100 ? -9.950 4.860 17.308 1.00 93.38 100 PRO A CA 1
ATOM 804 C C . PRO A 1 100 ? -9.465 5.876 16.277 1.00 93.38 100 PRO A C 1
ATOM 806 O O . PRO A 1 100 ? -8.289 5.855 15.918 1.00 93.38 100 PRO A O 1
ATOM 809 N N . GLU A 1 101 ? -10.329 6.795 15.860 1.00 92.81 101 GLU A N 1
ATOM 810 C CA . GLU A 1 101 ? -10.045 7.837 14.865 1.00 92.81 101 GLU A CA 1
ATOM 811 C C . GLU A 1 101 ? -8.745 8.593 15.155 1.00 92.81 101 GLU A C 1
ATOM 813 O O . GLU A 1 101 ? -7.882 8.701 14.284 1.00 92.81 101 GLU A O 1
ATOM 818 N N . LEU A 1 102 ? -8.540 8.989 16.414 1.00 91.69 102 LEU A N 1
ATOM 819 C CA . LEU A 1 102 ? -7.349 9.715 16.866 1.00 91.69 102 LEU A CA 1
ATOM 820 C C . LEU A 1 102 ? -6.030 8.971 16.621 1.00 91.69 102 LEU A C 1
ATOM 822 O O . LEU A 1 102 ? -4.987 9.603 16.484 1.00 91.69 102 LEU A O 1
ATOM 826 N N . LEU A 1 103 ? -6.063 7.639 16.561 1.00 91.19 103 LEU A N 1
ATOM 827 C CA . LEU A 1 103 ? -4.868 6.814 16.399 1.00 91.19 103 LEU A CA 1
ATOM 828 C C . LEU A 1 103 ? -4.699 6.266 14.980 1.00 91.19 103 LEU A C 1
ATOM 830 O O . LEU A 1 103 ? -3.633 5.747 14.650 1.00 91.19 103 LEU A O 1
ATOM 834 N N . GLN A 1 104 ? -5.724 6.363 14.126 1.00 92.50 104 GLN A N 1
ATOM 835 C CA . GLN A 1 104 ? -5.667 5.830 12.760 1.00 92.50 104 GLN A CA 1
ATOM 836 C C . GLN A 1 104 ? -4.484 6.423 11.998 1.00 92.50 104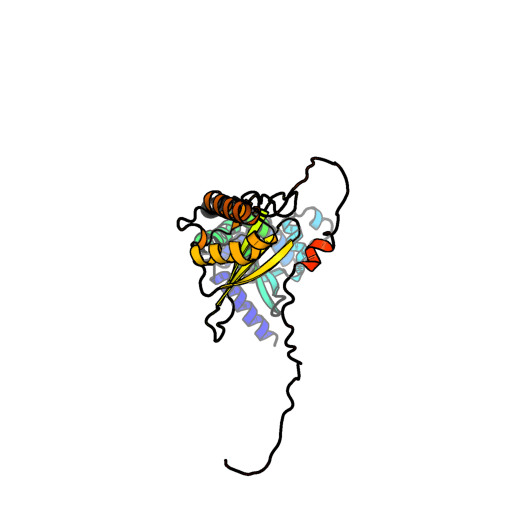 GLN A C 1
ATOM 838 O O . GLN A 1 104 ? -3.728 5.674 11.379 1.00 92.50 104 GLN A O 1
ATOM 843 N N . ARG A 1 105 ? -4.290 7.744 12.124 1.00 91.50 105 ARG A N 1
ATOM 844 C CA . ARG A 1 105 ? -3.208 8.477 11.468 1.00 91.50 105 ARG A CA 1
ATOM 845 C C . ARG A 1 105 ? -1.830 7.956 11.825 1.00 91.50 105 ARG A C 1
ATOM 847 O O . ARG A 1 105 ? -1.095 7.538 10.937 1.00 91.50 105 ARG A O 1
ATOM 854 N N . GLN A 1 106 ? -1.542 7.885 13.117 1.00 90.12 106 GLN A N 1
ATOM 855 C CA . GLN A 1 106 ? -0.285 7.347 13.620 1.00 90.12 106 GLN A CA 1
ATOM 856 C C . GLN A 1 106 ? -0.033 5.925 13.096 1.00 90.12 106 GLN A C 1
ATOM 858 O O . GLN A 1 106 ? 1.059 5.618 12.631 1.00 90.12 106 GLN A O 1
ATOM 863 N N . VAL A 1 107 ? -1.056 5.064 13.095 1.00 90.06 107 VAL A N 1
ATOM 864 C CA . VAL A 1 107 ? -0.916 3.665 12.666 1.00 90.06 107 VAL A CA 1
ATOM 865 C C . VAL A 1 107 ? -0.494 3.546 11.198 1.00 90.06 107 VAL A C 1
ATOM 867 O O . VAL A 1 107 ? 0.433 2.791 10.890 1.00 90.06 107 VAL A O 1
ATOM 870 N N . TYR A 1 108 ? -1.153 4.256 10.276 1.00 89.50 108 TYR A N 1
ATOM 871 C CA . TYR A 1 108 ? -0.779 4.169 8.861 1.00 89.50 108 TYR A CA 1
ATOM 872 C C . TYR A 1 108 ? 0.466 4.998 8.512 1.00 89.50 108 TYR A C 1
ATOM 874 O O . TYR A 1 108 ? 1.183 4.601 7.596 1.00 89.50 108 TYR A O 1
ATOM 882 N N . GLU A 1 109 ? 0.772 6.072 9.247 1.00 89.88 109 GLU A N 1
ATOM 883 C CA . GLU A 1 109 ? 2.028 6.828 9.120 1.00 89.88 109 GLU A CA 1
ATOM 884 C C . GLU A 1 109 ? 3.234 5.977 9.524 1.00 89.88 109 GLU A C 1
ATOM 886 O O . GLU A 1 109 ? 4.195 5.855 8.766 1.00 89.88 109 GLU A O 1
ATOM 891 N N . THR A 1 110 ? 3.180 5.302 10.675 1.00 88.12 110 THR A N 1
ATOM 892 C CA . THR A 1 110 ? 4.258 4.405 11.110 1.00 88.12 110 THR A CA 1
ATOM 893 C C . THR A 1 110 ? 4.463 3.266 10.112 1.00 88.12 110 THR A C 1
ATOM 895 O O . THR A 1 110 ? 5.581 3.007 9.675 1.00 88.12 110 THR A O 1
ATOM 898 N N . LEU A 1 111 ? 3.388 2.609 9.673 1.00 87.94 111 LEU A N 1
ATOM 899 C CA . LEU A 1 111 ? 3.502 1.483 8.742 1.00 87.94 111 LEU A CA 1
ATOM 900 C C . LEU A 1 111 ? 3.942 1.879 7.330 1.00 87.94 111 LEU A C 1
ATOM 902 O O . LEU A 1 111 ? 4.606 1.082 6.662 1.00 87.94 111 LEU A O 1
ATOM 906 N N . HIS A 1 112 ? 3.554 3.064 6.859 1.00 90.56 112 HIS A N 1
ATOM 907 C CA . HIS A 1 112 ? 3.931 3.545 5.536 1.00 90.56 112 HIS A CA 1
ATOM 908 C C . HIS A 1 112 ? 5.294 4.239 5.554 1.00 90.56 112 HIS A C 1
ATOM 910 O O . HIS A 1 112 ? 6.216 3.763 4.894 1.00 90.56 112 HIS A O 1
ATOM 916 N N . ASP A 1 113 ? 5.443 5.323 6.315 1.00 87.19 113 ASP A N 1
ATOM 917 C CA . ASP A 1 113 ? 6.623 6.191 6.247 1.00 87.19 113 ASP A CA 1
ATOM 918 C C . ASP A 1 113 ? 7.838 5.542 6.910 1.00 87.19 113 ASP A C 1
ATOM 920 O O . ASP A 1 113 ? 8.917 5.498 6.319 1.00 87.19 113 ASP A O 1
ATOM 924 N N . HIS A 1 114 ? 7.652 4.944 8.090 1.00 83.81 114 HIS A N 1
ATOM 925 C CA . HIS A 1 114 ? 8.741 4.265 8.804 1.00 83.81 114 HIS A CA 1
ATOM 926 C C . HIS A 1 114 ? 8.945 2.827 8.313 1.00 83.81 114 HIS A C 1
ATOM 928 O O . HIS A 1 114 ? 10.022 2.259 8.466 1.00 83.81 114 HIS A O 1
ATOM 934 N N . GLY A 1 115 ? 7.929 2.238 7.676 1.00 80.12 115 GLY A N 1
ATOM 935 C CA . GLY A 1 115 ? 8.014 0.895 7.113 1.00 80.12 115 GLY A CA 1
ATOM 936 C C . GLY A 1 115 ? 8.808 0.804 5.807 1.00 80.12 115 GLY A C 1
ATOM 937 O O . GLY A 1 115 ? 9.219 -0.294 5.445 1.00 80.12 115 GLY A O 1
ATOM 938 N N . GLY A 1 116 ? 9.036 1.914 5.099 1.00 88.19 116 GLY A N 1
ATOM 939 C CA . GLY A 1 116 ? 9.759 1.920 3.819 1.00 88.19 116 GLY A CA 1
ATOM 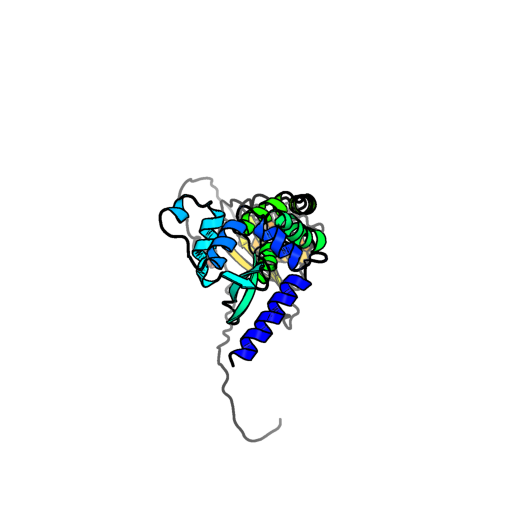940 C C . GLY A 1 116 ? 8.897 2.244 2.596 1.00 88.19 116 GLY A C 1
ATOM 941 O O . GLY A 1 116 ? 9.183 1.766 1.502 1.00 88.19 116 GLY A O 1
ATOM 942 N N . HIS A 1 117 ? 7.846 3.050 2.762 1.00 91.69 117 HIS A N 1
ATOM 943 C CA . HIS A 1 117 ? 6.996 3.578 1.688 1.00 91.69 117 HIS A CA 1
ATOM 944 C C . HIS A 1 117 ? 6.375 2.506 0.783 1.00 91.69 117 HIS A C 1
ATOM 946 O O . HIS A 1 117 ? 6.334 2.632 -0.442 1.00 91.69 117 HIS A O 1
ATOM 952 N N . PHE A 1 118 ? 5.859 1.433 1.387 1.00 88.81 118 PHE A N 1
ATOM 953 C CA . PHE A 1 118 ? 5.167 0.384 0.639 1.00 88.81 118 PHE A CA 1
ATOM 954 C C . PHE A 1 118 ? 3.966 0.928 -0.141 1.00 88.81 118 PHE A C 1
ATOM 956 O O . PHE A 1 118 ? 3.320 1.895 0.269 1.00 88.81 118 PHE A O 1
ATOM 963 N N . SER A 1 119 ? 3.602 0.228 -1.221 1.00 90.12 119 SER A N 1
ATOM 964 C CA . SER A 1 119 ? 2.362 0.496 -1.953 1.00 90.12 119 SER A CA 1
ATOM 965 C C . SER A 1 119 ? 1.137 0.473 -1.032 1.00 90.12 119 SER A C 1
ATOM 967 O O . SER A 1 119 ? 1.135 -0.160 0.029 1.00 90.12 119 SER A O 1
ATOM 969 N N . ASP A 1 120 ? 0.065 1.141 -1.452 1.00 91.88 120 ASP A N 1
ATOM 970 C CA . ASP A 1 120 ? -1.216 1.162 -0.743 1.00 91.88 120 ASP A CA 1
ATOM 971 C C . ASP A 1 120 ? -1.741 -0.259 -0.489 1.00 91.88 120 ASP A C 1
ATOM 973 O O . ASP A 1 120 ? -2.077 -0.599 0.645 1.00 91.88 120 ASP A O 1
ATOM 977 N N . ALA A 1 121 ? -1.709 -1.129 -1.501 1.00 92.25 121 ALA A N 1
ATOM 978 C CA . ALA A 1 121 ? -2.109 -2.529 -1.371 1.00 92.25 121 ALA A CA 1
ATOM 979 C C . ALA A 1 121 ? -1.271 -3.292 -0.327 1.00 92.25 121 ALA A C 1
ATOM 981 O O . ALA A 1 121 ? -1.823 -4.014 0.508 1.00 92.25 121 ALA A O 1
ATOM 982 N N . SER A 1 122 ? 0.051 -3.106 -0.336 1.00 90.88 122 SER A N 1
ATOM 983 C CA . SER A 1 122 ? 0.963 -3.752 0.614 1.00 90.88 122 SER A CA 1
ATOM 984 C C . SER A 1 122 ? 0.760 -3.241 2.040 1.00 90.88 122 SER A C 1
ATOM 986 O O . SER A 1 122 ? 0.691 -4.041 2.975 1.00 90.88 122 SER A O 1
ATOM 988 N N . THR A 1 123 ? 0.599 -1.927 2.207 1.00 91.50 123 THR A N 1
ATOM 989 C CA . THR A 1 123 ? 0.323 -1.283 3.499 1.00 91.50 123 THR A CA 1
ATOM 990 C C . THR A 1 123 ? -1.002 -1.783 4.079 1.00 91.50 123 THR A C 1
ATOM 992 O O . THR A 1 123 ? -1.050 -2.234 5.223 1.00 91.50 123 THR A O 1
ATOM 995 N N . ILE A 1 124 ? -2.066 -1.827 3.269 1.00 93.06 124 ILE A N 1
ATOM 996 C CA . ILE A 1 124 ? -3.369 -2.384 3.666 1.00 93.06 124 ILE A CA 1
ATOM 997 C C . ILE A 1 124 ? -3.241 -3.857 4.066 1.00 93.06 124 ILE A C 1
ATOM 999 O O . ILE A 1 124 ? -3.846 -4.286 5.049 1.00 93.06 124 ILE A O 1
ATOM 1003 N N . ASN A 1 125 ? -2.468 -4.652 3.323 1.00 90.00 125 ASN A N 1
ATOM 1004 C CA . ASN A 1 125 ? -2.298 -6.072 3.623 1.00 90.00 125 ASN A CA 1
ATOM 1005 C C . ASN A 1 125 ? -1.568 -6.303 4.957 1.00 90.00 125 ASN A C 1
ATOM 1007 O O . ASN A 1 125 ? -1.911 -7.230 5.690 1.00 90.00 125 ASN A O 1
ATOM 1011 N N . LYS A 1 126 ? -0.606 -5.439 5.303 1.00 88.69 126 LYS A N 1
ATOM 1012 C CA . LYS A 1 126 ? 0.056 -5.451 6.616 1.00 88.69 126 LYS A CA 1
ATOM 1013 C C . LYS A 1 126 ? -0.904 -5.041 7.730 1.00 88.69 126 LYS A C 1
ATOM 1015 O O . LYS A 1 126 ? -1.038 -5.775 8.706 1.00 88.69 126 LYS A O 1
ATOM 1020 N N . LEU A 1 127 ? -1.640 -3.944 7.540 1.00 89.50 127 LEU A N 1
ATOM 1021 C CA . LEU A 1 127 ? -2.649 -3.463 8.490 1.00 89.50 127 LEU A CA 1
ATOM 1022 C C . LEU A 1 127 ? -3.690 -4.535 8.818 1.00 89.50 127 LEU A C 1
ATOM 1024 O O . LEU A 1 127 ? -3.974 -4.776 9.986 1.00 89.50 127 LEU A O 1
ATOM 1028 N N . ARG A 1 128 ? -4.195 -5.252 7.806 1.00 88.75 128 ARG A N 1
ATOM 1029 C CA . ARG A 1 128 ? -5.199 -6.319 7.967 1.00 88.75 128 ARG A CA 1
ATOM 1030 C C . ARG A 1 128 ? -4.763 -7.467 8.880 1.00 88.75 128 ARG A C 1
ATOM 1032 O O . ARG A 1 128 ? -5.610 -8.270 9.254 1.00 88.75 128 ARG A O 1
ATOM 1039 N N . ARG A 1 129 ? -3.492 -7.595 9.250 1.00 84.56 129 ARG A N 1
ATOM 1040 C CA . ARG A 1 129 ? -3.071 -8.634 10.201 1.00 84.56 129 ARG A CA 1
ATOM 1041 C C . ARG A 1 129 ? -3.387 -8.267 11.650 1.00 84.56 129 ARG A C 1
ATOM 1043 O O . ARG A 1 129 ? -3.636 -9.165 12.446 1.00 84.56 129 ARG A O 1
ATOM 1050 N N . SER A 1 130 ? -3.437 -6.971 11.961 1.00 85.56 130 SER A N 1
ATOM 1051 C CA . SER A 1 130 ? -3.470 -6.482 13.347 1.00 85.56 130 SER A CA 1
ATOM 1052 C C . SER A 1 130 ? -4.515 -5.397 13.607 1.00 85.56 130 SER A C 1
ATOM 1054 O O . SER A 1 130 ? -4.907 -5.212 14.754 1.00 85.56 130 SER A O 1
ATOM 1056 N N . TYR A 1 131 ? -5.001 -4.702 12.577 1.00 91.50 131 TYR A N 1
ATOM 1057 C CA . TYR A 1 131 ? -5.823 -3.497 12.704 1.00 91.50 131 TYR A CA 1
ATOM 1058 C C . TYR A 1 131 ? -7.027 -3.509 11.769 1.00 91.50 131 TYR A C 1
ATOM 1060 O O . TYR A 1 131 ? -7.014 -4.117 10.694 1.00 91.50 131 TYR A O 1
ATOM 1068 N N . TYR A 1 132 ? -8.081 -2.814 12.189 1.00 94.25 132 TYR A N 1
ATOM 1069 C CA . TYR A 1 132 ? -9.248 -2.561 11.361 1.00 94.25 132 TYR A CA 1
ATOM 1070 C C . TYR A 1 132 ? -10.001 -1.308 11.806 1.00 94.25 132 TYR A C 1
ATOM 1072 O O . TYR A 1 132 ? -10.191 -1.066 12.993 1.00 94.25 132 TYR A O 1
ATOM 1080 N N . TRP A 1 133 ? -10.505 -0.557 10.834 1.00 95.00 133 TRP A N 1
ATOM 1081 C CA . TRP A 1 133 ? -11.554 0.440 11.021 1.00 95.00 133 TRP A CA 1
ATOM 1082 C C . TRP A 1 133 ? -12.363 0.571 9.717 1.00 95.00 133 TRP A C 1
ATOM 1084 O O . TRP A 1 133 ? -11.888 0.157 8.651 1.00 95.00 133 TRP A O 1
ATOM 1094 N N . PRO A 1 134 ? -13.607 1.085 9.754 1.00 93.94 134 PRO A N 1
ATOM 1095 C CA . PRO A 1 134 ? -14.515 1.027 8.605 1.00 93.94 134 PRO A CA 1
ATOM 1096 C C . PRO A 1 134 ? -14.022 1.723 7.327 1.00 93.94 134 PRO A C 1
ATOM 1098 O O . PRO A 1 134 ? -14.404 1.292 6.235 1.00 93.94 134 PRO A O 1
ATOM 1101 N N . SER A 1 135 ? -13.214 2.778 7.438 1.00 94.44 135 SER A N 1
ATOM 1102 C CA . SER A 1 135 ? -12.666 3.569 6.323 1.00 94.44 135 SER A CA 1
ATOM 1103 C C . SER A 1 135 ? -11.208 3.239 5.972 1.00 94.44 135 SER A C 1
ATOM 1105 O O . SER A 1 135 ? -10.694 3.790 5.004 1.00 94.44 135 SER A O 1
ATOM 1107 N N . MET A 1 136 ? -10.591 2.249 6.632 1.00 94.69 136 MET A N 1
ATOM 1108 C CA . MET A 1 136 ? -9.159 1.911 6.527 1.00 94.69 136 MET A CA 1
ATOM 1109 C C . MET A 1 136 ? -8.579 1.908 5.117 1.00 94.69 136 MET A C 1
ATOM 1111 O O . MET A 1 136 ? -7.532 2.495 4.875 1.00 94.69 136 MET A O 1
ATOM 1115 N N . VAL A 1 137 ? -9.249 1.254 4.170 1.00 95.12 137 VAL A N 1
ATOM 1116 C CA . VAL A 1 137 ? -8.762 1.188 2.784 1.00 95.12 137 VAL A CA 1
ATOM 1117 C C . VAL A 1 137 ? -8.704 2.579 2.153 1.00 95.12 137 VAL A C 1
ATOM 1119 O O . VAL A 1 137 ? -7.711 2.915 1.519 1.00 95.12 137 VAL A O 1
ATOM 1122 N N . LYS A 1 138 ? -9.754 3.385 2.343 1.00 95.56 138 LYS A N 1
ATOM 1123 C CA . LYS A 1 138 ? -9.851 4.731 1.776 1.00 95.56 138 LYS A CA 1
ATOM 1124 C C . LYS A 1 138 ? -8.803 5.654 2.396 1.00 95.56 138 LYS A C 1
ATOM 1126 O O . LYS A 1 138 ? -8.140 6.378 1.661 1.00 95.56 138 LYS A O 1
ATOM 1131 N N . ASP A 1 139 ? -8.641 5.595 3.713 1.00 94.69 139 ASP A N 1
ATOM 1132 C CA . ASP A 1 139 ? -7.747 6.494 4.449 1.00 94.69 139 ASP A CA 1
ATOM 1133 C C . ASP A 1 139 ? -6.285 6.224 4.080 1.00 94.69 139 ASP A C 1
ATOM 1135 O O . ASP A 1 139 ? -5.558 7.142 3.707 1.00 94.69 139 ASP A O 1
ATOM 1139 N N . VAL A 1 140 ? -5.885 4.946 4.038 1.00 95.06 140 VAL A N 1
ATOM 1140 C CA . VAL A 1 140 ? -4.532 4.538 3.624 1.00 95.06 140 VAL A CA 1
ATOM 1141 C C . VAL A 1 140 ? -4.264 4.897 2.164 1.00 95.06 140 VAL A C 1
ATOM 1143 O O . VAL A 1 140 ? -3.190 5.392 1.835 1.00 95.06 140 VAL A O 1
ATOM 1146 N N . GLN A 1 141 ? -5.231 4.685 1.268 1.00 94.94 141 GLN A N 1
ATOM 1147 C CA . GLN A 1 141 ? -5.083 5.083 -0.134 1.00 94.94 141 GLN A CA 1
ATOM 1148 C C . GLN A 1 141 ? -4.922 6.593 -0.293 1.00 94.94 141 GLN A C 1
ATOM 1150 O O . GLN A 1 141 ? -4.120 7.034 -1.114 1.00 94.94 141 GLN A O 1
ATOM 1155 N N . CYS A 1 142 ? -5.678 7.379 0.475 1.00 94.69 142 CYS A N 1
ATOM 1156 C CA . CYS A 1 142 ? -5.558 8.831 0.491 1.00 94.69 142 CYS A CA 1
ATOM 1157 C C . CYS A 1 142 ? -4.159 9.249 0.966 1.00 94.69 142 CYS A C 1
ATOM 1159 O O . CYS A 1 142 ? -3.479 10.001 0.270 1.00 94.69 142 CYS A O 1
ATOM 1161 N N . TRP A 1 143 ? -3.692 8.666 2.075 1.00 94.12 143 TRP A N 1
ATOM 1162 C CA . TRP A 1 143 ? -2.372 8.929 2.648 1.00 94.12 143 TRP A CA 1
ATOM 1163 C C . TRP A 1 143 ? -1.230 8.635 1.670 1.00 94.12 143 TRP A C 1
ATOM 1165 O O . TRP A 1 143 ? -0.425 9.509 1.354 1.00 94.12 143 TRP A O 1
ATOM 1175 N N . VAL A 1 144 ? -1.192 7.422 1.110 1.00 92.44 144 VAL A N 1
ATOM 1176 C CA . VAL A 1 144 ? -0.118 6.997 0.196 1.00 92.44 144 VAL A CA 1
ATOM 1177 C C . VAL A 1 144 ? -0.088 7.848 -1.078 1.00 92.44 144 VAL A C 1
ATOM 1179 O O . VAL A 1 144 ? 0.984 8.108 -1.619 1.00 92.44 144 VAL A O 1
ATOM 1182 N N . ARG A 1 145 ? -1.247 8.314 -1.566 1.00 90.19 145 ARG A N 1
ATOM 1183 C CA . ARG A 1 145 ? -1.313 9.232 -2.718 1.00 90.19 145 ARG A CA 1
ATOM 1184 C C . ARG A 1 145 ? -0.762 10.620 -2.401 1.00 90.19 145 ARG A C 1
ATOM 1186 O O . ARG A 1 145 ? -0.209 11.247 -3.295 1.00 90.19 145 ARG A O 1
ATOM 1193 N N . GLN A 1 146 ? -0.923 11.088 -1.167 1.00 91.44 146 GLN A N 1
ATOM 1194 C CA . GLN A 1 146 ? -0.419 12.385 -0.707 1.00 91.44 146 GLN A CA 1
ATOM 1195 C C . GLN A 1 146 ? 1.053 12.326 -0.266 1.00 91.44 146 GLN A C 1
ATOM 1197 O O . GLN A 1 146 ? 1.689 13.366 -0.101 1.00 91.44 146 GLN A O 1
ATOM 1202 N N . CYS A 1 147 ? 1.624 11.128 -0.106 1.00 92.88 147 CYS A N 1
ATOM 1203 C CA . CYS A 1 147 ? 3.023 10.956 0.262 1.00 92.88 147 CYS A CA 1
ATOM 1204 C C . CYS A 1 147 ? 3.957 11.500 -0.832 1.00 92.88 147 CYS A C 1
ATOM 1206 O O . CYS A 1 147 ? 4.104 10.910 -1.907 1.00 92.88 147 CYS A O 1
ATOM 1208 N N . ARG A 1 148 ? 4.659 12.599 -0.526 1.00 90.88 148 ARG A N 1
ATOM 1209 C CA . ARG A 1 148 ? 5.601 13.268 -1.441 1.00 90.88 148 ARG A CA 1
ATOM 1210 C C . ARG A 1 148 ? 6.679 12.325 -1.975 1.00 90.88 148 ARG A C 1
ATOM 1212 O O . ARG A 1 148 ? 6.996 12.372 -3.157 1.00 90.88 148 ARG A O 1
ATOM 1219 N N . ARG A 1 149 ? 7.232 11.453 -1.127 1.00 89.31 149 ARG A N 1
ATOM 1220 C CA . ARG A 1 149 ? 8.290 10.510 -1.526 1.00 89.31 149 ARG A CA 1
ATOM 1221 C C . ARG A 1 149 ? 7.778 9.467 -2.521 1.00 89.31 149 ARG A C 1
ATOM 1223 O O . ARG A 1 149 ? 8.467 9.170 -3.492 1.00 89.31 149 ARG A O 1
ATOM 1230 N N . CYS A 1 150 ? 6.556 8.972 -2.321 1.00 89.94 150 CYS A N 1
ATOM 1231 C CA . CYS A 1 150 ? 5.902 8.069 -3.267 1.00 89.94 150 CYS A CA 1
ATOM 1232 C C . CYS A 1 150 ? 5.532 8.766 -4.581 1.00 89.94 150 CYS A C 1
ATOM 1234 O O . CYS A 1 150 ? 5.667 8.159 -5.640 1.00 89.94 150 CYS A O 1
ATOM 1236 N N . ALA A 1 151 ? 5.065 10.016 -4.519 1.00 87.69 151 ALA A N 1
ATOM 1237 C CA . ALA A 1 151 ? 4.735 10.804 -5.704 1.00 87.69 151 ALA A CA 1
ATOM 1238 C C . ALA A 1 151 ? 5.977 11.033 -6.578 1.00 87.69 151 ALA A C 1
ATOM 1240 O O . ALA A 1 151 ? 5.980 10.649 -7.743 1.00 87.69 151 ALA A O 1
ATOM 1241 N N . LEU A 1 152 ? 7.072 11.518 -5.980 1.00 86.12 152 LEU A N 1
ATOM 1242 C CA . LEU A 1 152 ? 8.331 11.744 -6.693 1.00 86.12 152 LEU A CA 1
ATOM 1243 C C . LEU A 1 152 ? 8.869 10.463 -7.337 1.00 86.12 152 LEU A C 1
ATOM 1245 O O . LEU A 1 152 ? 9.286 10.504 -8.484 1.00 86.12 152 LEU A O 1
ATOM 1249 N N . ALA A 1 153 ? 8.817 9.322 -6.641 1.00 82.38 153 ALA A N 1
ATOM 1250 C CA . ALA A 1 153 ? 9.283 8.044 -7.185 1.00 82.38 153 ALA A CA 1
ATOM 1251 C C . ALA A 1 153 ? 8.456 7.542 -8.386 1.00 82.38 153 ALA A C 1
ATOM 1253 O O . ALA A 1 153 ? 8.989 6.829 -9.234 1.00 82.38 153 ALA A O 1
ATOM 1254 N N . ARG A 1 154 ? 7.164 7.892 -8.469 1.00 74.75 154 ARG A N 1
ATOM 1255 C CA . ARG A 1 154 ? 6.302 7.533 -9.610 1.00 74.75 154 ARG A CA 1
ATOM 1256 C C . ARG A 1 154 ? 6.615 8.360 -10.852 1.00 74.75 154 ARG A C 1
ATOM 1258 O O . ARG A 1 154 ? 6.571 7.815 -11.951 1.00 74.75 154 ARG A O 1
ATOM 1265 N N . ASP A 1 155 ? 6.951 9.632 -10.670 1.00 64.12 155 ASP A N 1
ATOM 1266 C CA . ASP A 1 155 ? 7.176 10.570 -11.773 1.00 64.12 155 ASP A CA 1
ATOM 1267 C C . ASP A 1 155 ? 8.534 10.378 -12.474 1.00 64.12 155 ASP A C 1
ATOM 1269 O O . ASP A 1 155 ? 8.708 10.838 -13.599 1.00 64.12 155 ASP A O 1
ATOM 1273 N N . VAL A 1 156 ? 9.485 9.647 -11.869 1.00 61.44 156 VAL A N 1
ATOM 1274 C CA . VAL A 1 156 ? 10.807 9.366 -12.478 1.00 61.44 156 VAL A CA 1
ATOM 1275 C C . VAL A 1 156 ? 10.707 8.495 -13.739 1.00 61.44 156 VAL A C 1
ATOM 1277 O O . VAL A 1 156 ? 11.598 8.534 -14.583 1.00 61.44 156 VAL A O 1
ATOM 1280 N N . PHE A 1 157 ? 9.620 7.739 -13.909 1.00 58.88 157 PHE A N 1
ATOM 1281 C CA . PHE A 1 157 ? 9.407 6.888 -15.080 1.00 58.88 157 PHE A CA 1
ATOM 1282 C C . PHE A 1 157 ? 8.188 7.367 -15.872 1.00 58.88 157 PHE A C 1
ATOM 1284 O O . PHE A 1 157 ? 7.124 6.739 -15.797 1.00 58.88 157 PHE A O 1
ATOM 1291 N N . PRO A 1 158 ? 8.295 8.462 -16.650 1.00 56.91 158 PRO A N 1
ATOM 1292 C CA . PRO A 1 158 ? 7.270 8.748 -17.633 1.00 56.91 158 PRO A CA 1
ATOM 1293 C C . PRO A 1 158 ? 7.136 7.511 -18.523 1.00 56.91 158 PRO A C 1
ATOM 1295 O O . PRO A 1 158 ? 8.120 7.002 -19.063 1.00 56.91 158 PRO A O 1
ATOM 1298 N N . LYS A 1 159 ? 5.907 7.005 -18.659 1.00 59.09 159 LYS A N 1
ATOM 1299 C CA . LYS A 1 159 ? 5.550 5.998 -19.662 1.00 59.09 159 LYS A CA 1
ATOM 1300 C C . LYS A 1 159 ? 5.652 6.644 -21.044 1.00 59.09 159 LYS A C 1
ATOM 1302 O O . LYS A 1 159 ? 4.643 6.846 -21.711 1.00 59.09 159 LYS A O 1
ATOM 1307 N N . ALA A 1 160 ? 6.855 7.007 -21.467 1.00 58.19 160 ALA A N 1
ATOM 1308 C CA . ALA A 1 160 ? 7.143 7.335 -22.846 1.00 58.19 160 ALA A CA 1
ATOM 1309 C C . ALA A 1 160 ? 7.093 6.018 -23.627 1.00 58.19 160 ALA A C 1
ATOM 1311 O O . ALA A 1 160 ? 8.111 5.417 -23.952 1.00 58.19 160 ALA A O 1
ATOM 1312 N N . GLN A 1 161 ? 5.882 5.509 -23.858 1.00 58.31 161 GLN A N 1
ATOM 1313 C CA . GLN A 1 161 ? 5.681 4.520 -24.899 1.00 58.31 161 GLN A CA 1
ATOM 1314 C C . GLN A 1 161 ? 5.870 5.270 -26.210 1.00 58.31 161 GLN A C 1
ATOM 1316 O O . GLN A 1 161 ? 5.011 6.055 -26.611 1.00 58.31 161 GLN A O 1
ATOM 1321 N N . ALA A 1 162 ? 7.035 5.092 -26.832 1.00 58.97 162 ALA A N 1
ATOM 1322 C CA . ALA A 1 162 ? 7.233 5.542 -28.197 1.00 58.97 162 ALA A CA 1
ATOM 1323 C C . ALA A 1 162 ? 6.095 4.953 -29.051 1.00 58.97 162 ALA A C 1
ATOM 1325 O O . ALA A 1 162 ? 5.803 3.759 -28.911 1.00 58.97 162 ALA A O 1
ATOM 1326 N N . PRO A 1 163 ? 5.420 5.753 -29.894 1.00 56.41 163 PRO A N 1
ATOM 1327 C CA . PRO A 1 163 ? 4.401 5.229 -30.787 1.00 56.41 163 PRO A CA 1
ATOM 1328 C C . PRO A 1 163 ? 5.001 4.088 -31.609 1.00 56.41 163 PRO A C 1
ATOM 1330 O O . PRO A 1 163 ? 5.967 4.291 -32.346 1.00 56.41 163 PRO A O 1
ATOM 1333 N N . MET A 1 164 ? 4.448 2.882 -31.471 1.00 53.22 164 MET A N 1
ATOM 1334 C CA . MET A 1 164 ? 4.798 1.762 -32.336 1.00 53.22 164 MET A CA 1
ATOM 1335 C C . MET A 1 164 ? 4.331 2.103 -33.750 1.00 53.22 164 MET A C 1
ATOM 1337 O O . MET A 1 164 ? 3.158 1.952 -34.086 1.00 53.22 164 MET A O 1
ATOM 1341 N N . THR A 1 165 ? 5.236 2.614 -34.576 1.00 54.81 165 THR A N 1
ATOM 1342 C CA . THR A 1 165 ? 4.949 2.846 -35.988 1.00 54.81 165 THR A CA 1
ATOM 1343 C C . THR A 1 165 ? 5.067 1.514 -36.717 1.00 54.81 165 THR A C 1
ATOM 1345 O O . THR A 1 165 ? 6.120 0.882 -36.739 1.00 54.81 165 THR A O 1
ATOM 1348 N N . CYS A 1 166 ? 3.961 1.044 -37.290 1.00 55.41 166 CYS A N 1
ATOM 1349 C CA . CYS A 1 166 ? 4.015 -0.064 -38.232 1.00 55.41 166 CYS A CA 1
ATOM 1350 C C . CYS A 1 166 ? 4.589 0.467 -39.546 1.00 55.41 166 CYS A C 1
ATOM 1352 O O . CYS A 1 166 ? 4.078 1.439 -40.103 1.00 55.41 166 CYS A O 1
ATOM 1354 N N . THR A 1 167 ? 5.646 -0.162 -40.053 1.00 60.69 167 THR A N 1
ATOM 1355 C CA . THR A 1 167 ? 6.128 0.119 -41.406 1.00 60.69 167 THR A CA 1
ATOM 1356 C C . THR A 1 167 ? 5.066 -0.366 -42.392 1.00 60.69 167 THR A C 1
ATOM 1358 O O . THR A 1 167 ? 4.892 -1.570 -42.564 1.00 60.69 167 THR A O 1
ATOM 1361 N N . ASN A 1 168 ? 4.336 0.557 -43.022 1.00 71.25 168 ASN A N 1
ATOM 1362 C CA . ASN A 1 168 ? 3.433 0.222 -44.122 1.00 71.25 168 ASN A CA 1
ATOM 1363 C C . ASN A 1 168 ? 4.280 -0.223 -45.318 1.00 71.25 168 ASN A C 1
ATOM 1365 O O . ASN A 1 168 ? 5.076 0.563 -45.825 1.00 71.25 168 ASN A O 1
ATOM 1369 N N . VAL A 1 169 ? 4.127 -1.479 -45.738 1.00 80.81 169 VAL A N 1
ATOM 1370 C CA . VAL A 1 169 ? 4.784 -2.047 -46.923 1.00 80.81 169 VAL A CA 1
ATOM 1371 C C . VAL A 1 169 ? 3.692 -2.346 -47.944 1.00 80.81 169 VAL A C 1
ATOM 1373 O O . VAL A 1 169 ? 2.716 -3.022 -47.625 1.00 80.81 169 VAL A O 1
ATOM 1376 N N . THR A 1 170 ? 3.828 -1.808 -49.150 1.00 85.19 170 THR A N 1
ATOM 1377 C CA . THR A 1 170 ? 2.787 -1.768 -50.189 1.00 85.19 170 THR A CA 1
ATOM 1378 C C . THR A 1 170 ? 3.060 -2.691 -51.374 1.00 85.19 170 THR A C 1
ATOM 1380 O O . THR A 1 170 ? 2.124 -3.020 -52.103 1.00 85.19 170 THR A O 1
ATOM 1383 N N . ALA A 1 171 ? 4.305 -3.142 -51.565 1.00 85.94 171 ALA A N 1
ATOM 1384 C CA . ALA A 1 171 ? 4.675 -4.032 -52.664 1.00 85.94 171 ALA A CA 1
ATOM 1385 C C . ALA A 1 171 ? 5.783 -5.047 -52.300 1.00 85.94 171 ALA A C 1
ATOM 1387 O O . ALA A 1 171 ? 6.603 -4.785 -51.413 1.00 85.94 171 ALA A O 1
ATOM 1388 N N . PRO A 1 172 ? 5.875 -6.191 -53.017 1.00 86.62 172 PRO A N 1
ATOM 1389 C CA . PRO A 1 172 ? 6.989 -7.129 -52.876 1.00 86.62 172 PRO A CA 1
ATOM 1390 C C . PRO A 1 172 ? 8.343 -6.457 -53.123 1.00 86.62 172 PRO A C 1
ATOM 1392 O O . PRO A 1 172 ? 8.499 -5.709 -54.094 1.00 86.62 172 PRO A O 1
ATOM 1395 N N . ARG A 1 173 ? 9.350 -6.798 -52.306 1.00 82.62 173 ARG A N 1
ATOM 1396 C CA . ARG A 1 173 ? 10.724 -6.248 -52.363 1.00 82.62 173 ARG A CA 1
ATOM 1397 C C . ARG A 1 173 ? 10.833 -4.763 -52.005 1.00 82.62 173 ARG A C 1
ATOM 1399 O O . ARG A 1 173 ? 11.886 -4.160 -52.217 1.00 82.62 173 ARG A O 1
ATOM 1406 N N . GLU A 1 174 ? 9.778 -4.156 -51.472 1.00 81.44 174 GLU A N 1
ATOM 1407 C CA . GLU A 1 174 ? 9.852 -2.784 -50.979 1.00 81.44 174 GLU A CA 1
ATOM 1408 C C . GLU A 1 174 ? 10.698 -2.716 -49.704 1.00 81.44 174 GLU A C 1
ATOM 1410 O O . GLU A 1 174 ? 11.634 -1.922 -49.623 1.00 81.44 174 GLU A O 1
ATOM 1415 N N . VAL A 1 175 ? 10.423 -3.597 -48.741 1.00 84.19 175 VAL A N 1
ATOM 1416 C CA . VAL A 1 175 ? 11.188 -3.705 -47.497 1.00 84.19 175 VAL A CA 1
ATOM 1417 C C . VAL A 1 175 ? 11.542 -5.162 -47.257 1.00 84.19 175 VAL A C 1
ATOM 1419 O O . VAL A 1 175 ? 10.658 -5.993 -47.061 1.00 84.19 175 VAL A O 1
ATOM 1422 N N . VAL A 1 176 ? 12.837 -5.459 -47.231 1.00 86.75 176 VAL A N 1
ATOM 1423 C CA . VAL A 1 176 ? 13.342 -6.763 -46.792 1.00 86.75 176 VAL A CA 1
ATOM 1424 C C . VAL A 1 176 ? 13.958 -6.589 -45.414 1.00 86.75 176 VAL A C 1
ATOM 1426 O O . VAL A 1 176 ? 14.904 -5.818 -45.248 1.00 86.75 176 VAL A O 1
ATOM 1429 N N . ALA A 1 177 ? 13.383 -7.275 -44.431 1.00 86.94 177 ALA A N 1
ATOM 1430 C CA . ALA A 1 177 ? 13.918 -7.360 -43.087 1.00 86.94 177 ALA A CA 1
ATOM 1431 C C . ALA A 1 177 ? 15.018 -8.423 -43.030 1.00 86.94 177 ALA A C 1
ATOM 1433 O O . ALA A 1 177 ? 14.871 -9.499 -43.611 1.00 86.94 177 ALA A O 1
ATOM 1434 N N . MET A 1 178 ? 16.107 -8.117 -42.337 1.00 87.25 178 MET A N 1
ATOM 1435 C CA . MET A 1 178 ? 17.183 -9.048 -42.043 1.00 87.25 178 MET A CA 1
ATOM 1436 C C . MET A 1 178 ? 17.373 -9.158 -40.538 1.00 87.25 178 MET A C 1
ATOM 1438 O O . MET A 1 178 ? 17.324 -8.148 -39.841 1.00 87.25 178 MET A O 1
ATOM 1442 N N . ASP A 1 179 ? 17.583 -10.381 -40.072 1.00 86.75 179 ASP A N 1
ATOM 1443 C CA . ASP A 1 179 ? 17.792 -10.697 -38.663 1.00 86.75 179 ASP A CA 1
ATOM 1444 C C . ASP A 1 179 ? 18.800 -11.846 -38.540 1.00 86.75 179 ASP A C 1
ATOM 1446 O O . ASP A 1 179 ? 18.887 -12.702 -39.426 1.00 86.75 179 ASP A O 1
ATOM 1450 N N . TYR A 1 180 ? 19.570 -11.862 -37.459 1.00 87.25 180 TYR A N 1
ATOM 1451 C CA . TYR A 1 180 ? 20.475 -12.953 -37.129 1.00 87.25 180 TYR A CA 1
ATOM 1452 C C . TYR A 1 180 ? 19.917 -13.759 -35.969 1.00 87.25 180 TYR A C 1
ATOM 1454 O O . TYR A 1 180 ? 19.703 -13.250 -34.874 1.00 87.25 180 TYR A O 1
ATOM 1462 N N . THR A 1 181 ? 19.781 -15.063 -36.181 1.00 84.69 181 THR A N 1
ATOM 1463 C CA . THR A 1 181 ? 19.500 -16.005 -35.102 1.00 84.69 181 THR A CA 1
ATOM 1464 C C . THR A 1 181 ? 20.695 -16.919 -34.867 1.00 84.69 181 THR A C 1
ATOM 1466 O O . THR A 1 181 ? 21.454 -17.228 -35.790 1.00 84.69 181 THR A O 1
ATOM 1469 N N . LEU A 1 182 ? 20.881 -17.325 -33.615 1.00 85.00 182 LEU A N 1
ATOM 1470 C CA . LEU A 1 182 ? 21.927 -18.253 -33.205 1.00 85.00 182 LEU A CA 1
ATOM 1471 C C . LEU A 1 182 ? 21.341 -19.660 -33.134 1.00 85.00 182 LEU A C 1
ATOM 1473 O O . LEU A 1 182 ? 20.266 -19.862 -32.569 1.00 85.00 182 LEU A O 1
ATOM 1477 N N . LEU A 1 183 ? 22.063 -20.623 -33.694 1.00 80.62 183 LEU A N 1
ATOM 1478 C CA . LEU A 1 183 ? 21.777 -22.045 -33.558 1.00 80.62 183 LEU A CA 1
ATOM 1479 C C . LEU A 1 183 ? 22.860 -22.723 -32.723 1.00 80.62 183 LEU A C 1
ATOM 1481 O O . LEU A 1 183 ? 23.943 -22.177 -32.512 1.00 80.62 183 LEU A O 1
ATOM 1485 N N . GLU A 1 184 ? 22.560 -23.934 -32.260 1.00 78.06 184 GLU A N 1
ATOM 1486 C CA . GLU A 1 184 ? 23.549 -24.766 -31.583 1.00 78.06 184 GLU A CA 1
ATOM 1487 C C . GLU A 1 184 ? 24.754 -25.037 -32.501 1.00 78.06 184 GLU A C 1
ATOM 1489 O O . GLU A 1 184 ? 24.573 -25.230 -33.712 1.00 78.06 184 GLU A O 1
ATOM 1494 N N . PRO A 1 185 ? 25.982 -25.068 -31.950 1.00 71.44 185 PRO A N 1
ATOM 1495 C CA . PRO A 1 185 ? 27.188 -25.289 -32.729 1.00 71.44 185 PRO A CA 1
ATOM 1496 C C . PRO A 1 185 ? 27.126 -26.567 -33.561 1.00 71.44 185 PRO A C 1
ATOM 1498 O O . PRO A 1 185 ? 27.104 -27.683 -33.042 1.00 71.44 185 PRO A O 1
ATOM 1501 N N . SER A 1 186 ? 27.131 -26.409 -34.882 1.00 72.94 186 SER A N 1
ATOM 1502 C CA . SER A 1 186 ? 27.290 -27.537 -35.796 1.00 72.94 186 SER A CA 1
ATOM 1503 C C . SER A 1 186 ? 28.765 -27.933 -35.908 1.00 72.94 186 SER A C 1
ATOM 1505 O O . SER A 1 186 ? 29.656 -27.085 -35.841 1.00 72.94 186 SER A O 1
ATOM 1507 N N . ALA A 1 187 ? 29.046 -29.210 -36.192 1.00 69.75 187 ALA A N 1
ATOM 1508 C CA . ALA A 1 187 ? 30.412 -29.713 -36.403 1.00 69.75 187 ALA A CA 1
ATOM 1509 C C . ALA A 1 187 ? 31.194 -28.973 -37.520 1.00 69.75 187 ALA A C 1
ATOM 1511 O O . ALA A 1 187 ? 32.413 -29.088 -37.607 1.00 69.75 187 ALA A O 1
ATOM 1512 N N . GLY A 1 188 ? 30.503 -28.206 -38.376 1.00 69.44 188 GLY A N 1
ATOM 1513 C CA . GLY A 1 188 ? 31.086 -27.382 -39.442 1.00 69.44 188 GLY A CA 1
ATOM 1514 C C . GLY A 1 188 ? 31.368 -25.918 -39.072 1.00 69.44 188 GLY A C 1
ATOM 1515 O O . GLY A 1 188 ? 31.773 -25.153 -39.954 1.00 69.44 188 GLY A O 1
ATOM 1516 N N . GLY A 1 189 ? 31.136 -25.510 -37.818 1.00 74.31 189 GLY A N 1
ATOM 1517 C CA . GLY A 1 189 ? 31.368 -24.141 -37.338 1.00 74.31 189 GLY A CA 1
ATOM 1518 C C . GLY A 1 189 ? 30.363 -23.108 -37.863 1.00 74.31 189 GLY A C 1
ATOM 1519 O O . GLY A 1 189 ? 30.693 -21.929 -37.971 1.00 74.31 189 GLY A O 1
ATOM 1520 N N . TYR A 1 190 ? 29.162 -23.545 -38.253 1.00 79.25 190 TYR A N 1
ATOM 1521 C CA . TYR A 1 190 ? 28.039 -22.653 -38.552 1.00 79.25 190 TYR A CA 1
ATOM 1522 C C . TYR A 1 190 ? 27.154 -22.570 -37.317 1.00 79.25 190 TYR A C 1
ATOM 1524 O O . TYR A 1 190 ? 26.501 -23.553 -36.965 1.00 79.25 190 TYR A O 1
ATOM 1532 N N . GLU A 1 191 ? 27.167 -21.409 -36.678 1.00 84.19 191 GLU A N 1
ATOM 1533 C CA . GLU A 1 191 ? 26.433 -21.128 -35.435 1.00 84.19 191 GLU A CA 1
ATOM 1534 C C . GLU A 1 191 ? 25.431 -19.984 -35.629 1.00 84.19 191 GLU A C 1
ATOM 1536 O O . GLU A 1 191 ? 24.560 -19.750 -34.799 1.00 84.19 191 GLU A O 1
ATOM 1541 N N . ASN A 1 192 ? 25.536 -19.271 -36.752 1.00 86.00 192 ASN A N 1
ATOM 1542 C CA . ASN A 1 192 ? 24.728 -18.105 -37.066 1.00 86.00 192 ASN A CA 1
ATOM 1543 C C . ASN A 1 192 ? 23.843 -18.406 -38.271 1.00 86.00 192 ASN A C 1
ATOM 1545 O O . ASN A 1 192 ? 24.266 -19.068 -39.220 1.00 86.00 192 ASN A O 1
ATOM 1549 N N . VAL A 1 193 ? 22.625 -17.881 -38.269 1.00 89.44 193 VAL A N 1
ATOM 1550 C CA . VAL A 1 193 ? 21.714 -17.956 -39.407 1.00 89.44 193 VAL A CA 1
ATOM 1551 C C . VAL A 1 193 ? 21.180 -16.566 -39.701 1.00 89.44 193 VAL A C 1
ATOM 1553 O O . VAL A 1 193 ? 20.492 -15.966 -38.880 1.00 89.44 193 VAL A O 1
ATOM 1556 N N . LEU A 1 194 ? 21.492 -16.073 -40.898 1.00 90.00 194 LEU A N 1
ATOM 1557 C CA . LEU A 1 194 ? 20.925 -14.850 -41.445 1.00 90.00 194 LEU A CA 1
ATOM 1558 C C . LEU A 1 194 ? 19.544 -15.160 -42.022 1.00 90.00 194 LEU A C 1
ATOM 1560 O O . LEU A 1 194 ? 19.419 -15.901 -42.999 1.00 90.00 194 LEU A O 1
ATOM 1564 N N . VAL A 1 195 ? 18.514 -14.570 -41.438 1.00 90.88 195 VAL A N 1
ATOM 1565 C CA . VAL A 1 195 ? 17.130 -14.670 -41.885 1.00 90.88 195 VAL A CA 1
ATOM 1566 C C . VAL A 1 195 ? 16.792 -13.426 -42.696 1.00 90.88 195 VAL A C 1
ATOM 1568 O O . VAL A 1 195 ? 16.882 -12.310 -42.200 1.00 90.88 195 VAL A O 1
ATOM 1571 N N . LEU A 1 196 ? 16.391 -13.611 -43.950 1.00 90.19 196 LEU A N 1
ATOM 1572 C CA . LEU A 1 196 ? 15.974 -12.550 -44.866 1.00 90.19 196 LEU A CA 1
ATOM 1573 C C . LEU A 1 196 ? 14.490 -12.711 -45.163 1.00 90.19 196 LEU A C 1
ATOM 1575 O O . LEU A 1 196 ? 14.099 -13.729 -45.726 1.00 90.19 196 LEU A O 1
ATOM 1579 N N . THR A 1 197 ? 13.672 -11.723 -44.813 1.00 89.12 197 THR A N 1
ATOM 1580 C CA . THR A 1 197 ? 12.215 -11.770 -44.976 1.00 89.12 197 THR A CA 1
ATOM 1581 C C . THR A 1 197 ? 11.712 -10.575 -45.771 1.00 89.12 197 THR A C 1
ATOM 1583 O O . THR A 1 197 ? 11.895 -9.430 -45.366 1.00 89.12 197 THR A O 1
ATOM 1586 N N . ASP A 1 198 ? 11.017 -10.816 -46.881 1.00 89.94 198 ASP A N 1
ATOM 1587 C CA . ASP A 1 198 ? 10.256 -9.765 -47.561 1.00 89.94 198 ASP A CA 1
ATOM 1588 C C . ASP A 1 198 ? 9.011 -9.419 -46.739 1.00 89.94 198 ASP A C 1
ATOM 1590 O O . ASP A 1 198 ? 8.132 -10.256 -46.531 1.00 89.94 198 ASP A O 1
ATOM 1594 N N . MET A 1 199 ? 8.914 -8.179 -46.266 1.00 84.38 199 MET A N 1
ATOM 1595 C CA . MET A 1 199 ? 7.874 -7.766 -45.321 1.00 84.38 199 MET A CA 1
ATOM 1596 C C . MET A 1 199 ? 6.472 -7.729 -45.944 1.00 84.38 199 MET A C 1
ATOM 1598 O O . MET A 1 199 ? 5.484 -7.826 -45.211 1.00 84.38 199 MET A O 1
ATOM 1602 N N . PHE A 1 200 ? 6.376 -7.627 -47.276 1.00 87.50 200 PHE A N 1
ATOM 1603 C CA . PHE A 1 200 ? 5.098 -7.684 -47.988 1.00 87.50 200 PHE A CA 1
ATOM 1604 C C . PHE A 1 200 ? 4.621 -9.125 -48.181 1.00 87.50 200 PHE A C 1
ATOM 1606 O O . PHE A 1 200 ? 3.542 -9.489 -47.721 1.00 87.50 200 PHE A O 1
ATOM 1613 N N . THR A 1 201 ? 5.427 -9.966 -48.835 1.00 88.50 201 THR A N 1
ATOM 1614 C CA . THR A 1 201 ? 5.025 -11.351 -49.144 1.00 88.50 201 THR A CA 1
ATOM 1615 C C . THR A 1 201 ? 5.181 -12.313 -47.969 1.00 88.50 201 THR A C 1
ATOM 1617 O O . THR A 1 201 ? 4.647 -13.419 -48.024 1.00 88.50 201 THR A O 1
ATOM 1620 N N . ARG A 1 202 ? 5.919 -11.915 -46.923 1.00 88.31 202 ARG A N 1
ATOM 1621 C CA . ARG A 1 202 ? 6.375 -12.775 -45.816 1.00 88.31 202 ARG A CA 1
ATOM 1622 C C . ARG A 1 202 ? 7.225 -13.961 -46.275 1.00 88.31 202 ARG A C 1
ATOM 1624 O O . ARG A 1 202 ? 7.370 -14.935 -45.547 1.00 88.31 202 ARG A O 1
ATOM 1631 N N . PHE A 1 203 ? 7.794 -13.879 -47.476 1.00 91.50 203 PHE A N 1
ATOM 1632 C CA . PHE A 1 203 ? 8.722 -14.880 -47.975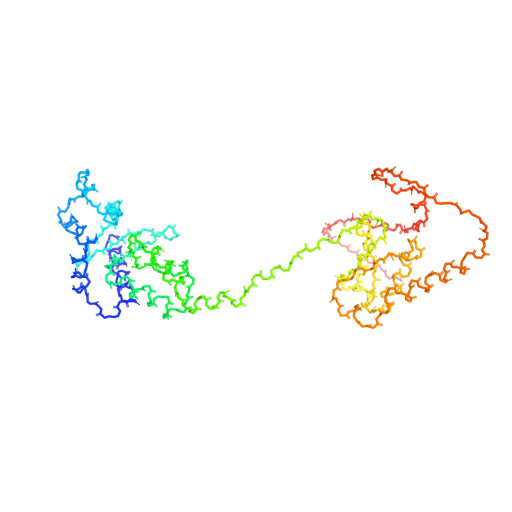 1.00 91.50 203 PHE A CA 1
ATOM 1633 C C . PHE A 1 203 ? 10.063 -14.756 -47.251 1.00 91.50 203 PHE A C 1
ATOM 1635 O O . PHE A 1 203 ? 10.655 -13.674 -47.237 1.00 91.50 203 PHE A O 1
ATOM 1642 N N . THR A 1 204 ? 10.539 -15.869 -46.691 1.00 90.88 204 THR A N 1
ATOM 1643 C CA . THR A 1 204 ? 11.730 -15.913 -45.841 1.00 90.88 204 THR A CA 1
ATOM 1644 C C . THR A 1 204 ? 12.762 -16.903 -46.369 1.00 90.88 204 THR A C 1
ATOM 1646 O O . THR A 1 204 ? 12.424 -18.020 -46.758 1.00 90.88 204 THR A O 1
ATOM 1649 N N . ILE A 1 205 ? 14.034 -16.508 -46.334 1.00 92.62 205 ILE A N 1
ATOM 1650 C CA . ILE A 1 205 ? 15.191 -17.373 -46.577 1.00 92.62 205 ILE A CA 1
ATOM 1651 C C . ILE A 1 205 ? 16.076 -17.354 -45.335 1.00 92.62 205 ILE A C 1
ATOM 1653 O O . ILE A 1 205 ? 16.400 -16.287 -44.826 1.00 92.62 205 ILE A O 1
ATOM 1657 N N . ALA A 1 206 ? 16.504 -18.531 -44.889 1.00 92.25 206 ALA A N 1
ATOM 1658 C CA . ALA A 1 206 ? 17.509 -18.695 -43.848 1.00 92.25 206 ALA A CA 1
ATOM 1659 C C . ALA A 1 206 ? 18.844 -19.123 -44.476 1.00 92.25 206 ALA A C 1
ATOM 1661 O O . ALA A 1 206 ? 18.903 -20.113 -45.208 1.00 92.25 206 ALA A O 1
ATOM 1662 N N . VAL A 1 207 ? 19.913 -18.375 -44.206 1.00 90.06 207 VAL A N 1
ATOM 1663 C CA . VAL A 1 207 ? 21.261 -18.626 -44.728 1.00 90.06 207 VAL A CA 1
ATOM 1664 C C . VAL A 1 207 ? 22.214 -18.871 -43.557 1.00 90.06 207 VAL A C 1
ATOM 1666 O O . VAL A 1 207 ? 22.451 -17.944 -42.782 1.00 90.06 207 VAL A O 1
ATOM 1669 N N . PRO A 1 208 ? 22.792 -20.075 -43.408 1.00 90.06 208 PRO A N 1
ATOM 1670 C CA . PRO A 1 208 ? 23.775 -20.327 -42.362 1.00 90.06 208 PRO A CA 1
ATOM 1671 C C . PRO A 1 208 ? 25.081 -19.576 -42.652 1.00 90.06 208 PRO A C 1
ATOM 1673 O O . PRO A 1 208 ? 25.609 -19.624 -43.767 1.00 90.06 208 PRO A O 1
ATOM 1676 N N . THR A 1 209 ? 25.628 -18.903 -41.642 1.00 86.75 209 THR A N 1
ATOM 1677 C CA . THR A 1 209 ? 26.898 -18.174 -41.702 1.00 86.75 209 THR A CA 1
ATOM 1678 C C . THR A 1 209 ? 27.812 -18.554 -40.535 1.00 86.75 209 THR A C 1
ATOM 1680 O O . THR A 1 209 ? 27.374 -18.987 -39.469 1.00 86.75 209 THR A O 1
ATOM 1683 N N . LYS A 1 210 ? 29.124 -18.429 -40.751 1.00 85.25 210 LYS A N 1
ATOM 1684 C CA . LYS A 1 210 ? 30.135 -18.706 -39.716 1.00 85.25 210 LYS A CA 1
ATOM 1685 C C . LYS A 1 210 ? 30.303 -17.545 -38.743 1.00 85.25 210 LYS A C 1
ATOM 1687 O O . LYS A 1 210 ? 30.629 -17.750 -37.585 1.00 85.25 210 LYS A O 1
ATOM 1692 N N . ASP A 1 211 ? 30.032 -16.334 -39.212 1.00 82.69 211 ASP A N 1
ATOM 1693 C CA . ASP A 1 211 ? 30.097 -15.106 -38.435 1.00 82.69 211 ASP A CA 1
ATOM 1694 C C . ASP A 1 211 ? 28.930 -14.177 -38.803 1.00 82.69 211 ASP A C 1
ATOM 1696 O O . ASP A 1 211 ? 28.194 -14.423 -39.767 1.00 82.69 211 ASP A O 1
ATOM 1700 N N . GLN A 1 212 ? 28.763 -13.117 -38.013 1.00 84.00 212 GLN A N 1
ATOM 1701 C CA . GLN A 1 212 ? 27.774 -12.058 -38.229 1.00 84.00 212 GLN A CA 1
ATOM 1702 C C . GLN A 1 212 ? 28.437 -10.779 -38.777 1.00 84.00 212 GLN A C 1
ATOM 1704 O O . GLN A 1 212 ? 27.962 -9.677 -38.532 1.00 84.00 212 GLN A O 1
ATOM 1709 N N . THR A 1 213 ? 29.580 -10.881 -39.467 1.00 81.75 213 THR A N 1
ATOM 1710 C CA . THR A 1 213 ? 30.291 -9.690 -39.958 1.00 81.75 213 THR A CA 1
ATOM 1711 C C . THR A 1 213 ? 29.581 -9.065 -41.159 1.00 81.75 213 THR A C 1
ATOM 1713 O O . THR A 1 213 ? 29.033 -9.767 -42.010 1.00 81.75 213 THR A O 1
ATOM 1716 N N . ALA A 1 214 ? 29.684 -7.739 -41.301 1.00 77.94 214 ALA A N 1
ATOM 1717 C CA . ALA A 1 214 ? 29.138 -6.987 -42.434 1.00 77.94 214 ALA A CA 1
ATOM 1718 C C . ALA A 1 214 ? 29.513 -7.588 -43.807 1.00 77.94 214 ALA A C 1
ATOM 1720 O O . ALA A 1 214 ? 28.680 -7.679 -44.711 1.00 77.94 214 ALA A O 1
ATOM 1721 N N . ARG A 1 215 ? 30.757 -8.063 -43.965 1.00 80.19 215 ARG A N 1
ATOM 1722 C CA . ARG A 1 215 ? 31.248 -8.676 -45.212 1.00 80.19 215 ARG A CA 1
ATOM 1723 C C . ARG A 1 215 ? 30.537 -9.992 -45.535 1.00 80.19 215 ARG A C 1
ATOM 1725 O O . ARG A 1 215 ? 30.190 -10.240 -46.697 1.00 80.19 215 ARG A O 1
ATOM 1732 N N . THR A 1 216 ? 30.325 -10.830 -44.526 1.00 84.00 216 THR A N 1
ATOM 1733 C CA . THR A 1 216 ? 29.611 -12.102 -44.665 1.00 84.00 216 THR A CA 1
ATOM 1734 C C . THR A 1 216 ? 28.139 -11.857 -44.979 1.00 84.00 216 THR A C 1
ATOM 1736 O O . THR A 1 216 ? 27.620 -12.458 -45.923 1.00 84.00 216 THR A O 1
ATOM 1739 N N . THR A 1 217 ? 27.498 -10.900 -44.300 1.00 84.56 217 THR A N 1
ATOM 1740 C CA . THR A 1 217 ? 26.121 -10.472 -44.594 1.00 84.56 217 THR A CA 1
ATOM 1741 C C . THR A 1 217 ? 25.981 -9.969 -46.031 1.00 84.56 217 THR A C 1
ATOM 1743 O O . THR A 1 217 ? 25.083 -10.406 -46.750 1.00 84.56 217 THR A O 1
ATOM 1746 N N . ALA A 1 218 ? 26.892 -9.105 -46.499 1.00 83.75 218 ALA A N 1
ATOM 1747 C CA . ALA A 1 218 ? 26.907 -8.614 -47.881 1.00 83.75 218 ALA A CA 1
ATOM 1748 C C . ALA A 1 218 ? 26.967 -9.758 -48.894 1.00 83.75 218 ALA A C 1
ATOM 1750 O O . ALA A 1 218 ? 26.172 -9.823 -49.832 1.00 83.75 218 ALA A O 1
ATOM 1751 N N . SER A 1 219 ? 27.916 -10.671 -48.689 1.00 84.88 219 SER A N 1
ATOM 1752 C CA . SER A 1 219 ? 28.130 -11.809 -49.580 1.00 84.88 219 SER A CA 1
ATOM 1753 C C . SER A 1 219 ? 26.895 -12.713 -49.623 1.00 84.88 219 SER A C 1
ATOM 1755 O O . SER A 1 219 ? 26.486 -13.155 -50.699 1.00 84.88 219 SER A O 1
ATOM 1757 N N . ALA A 1 220 ? 26.261 -12.939 -48.468 1.00 87.31 220 ALA A N 1
ATOM 1758 C CA . ALA A 1 220 ? 25.030 -13.708 -48.359 1.00 87.31 220 ALA A CA 1
ATOM 1759 C C . ALA A 1 220 ? 23.853 -13.020 -49.073 1.00 87.31 220 ALA A C 1
ATOM 1761 O O . ALA A 1 220 ? 23.155 -13.669 -49.852 1.00 87.31 220 ALA A O 1
ATOM 1762 N N . LEU A 1 221 ? 23.672 -11.709 -48.886 1.00 86.81 221 LEU A N 1
ATOM 1763 C CA . LEU A 1 221 ? 22.632 -10.916 -49.553 1.00 86.81 221 LEU A CA 1
ATOM 1764 C C . LEU A 1 221 ? 22.765 -10.956 -51.076 1.00 86.81 221 LEU A C 1
ATOM 1766 O O . LEU A 1 221 ? 21.782 -11.202 -51.778 1.00 86.81 221 LEU A O 1
ATOM 1770 N N . ILE A 1 222 ? 23.978 -10.766 -51.599 1.00 85.06 222 ILE A N 1
ATOM 1771 C CA . ILE A 1 222 ? 24.216 -10.817 -53.044 1.00 85.06 222 ILE A CA 1
ATOM 1772 C C . ILE A 1 222 ? 23.874 -12.214 -53.572 1.00 85.06 222 ILE A C 1
ATOM 1774 O O . ILE A 1 222 ? 23.055 -12.351 -54.484 1.00 85.06 222 ILE A O 1
ATOM 1778 N N . LYS A 1 223 ? 24.467 -13.251 -52.971 1.00 87.06 223 LYS A N 1
ATOM 1779 C CA . LYS A 1 223 ? 24.388 -14.633 -53.454 1.00 87.06 223 LYS A CA 1
ATOM 1780 C C . LYS A 1 223 ? 22.990 -15.236 -53.338 1.00 87.06 223 LYS A C 1
ATOM 1782 O O . LYS A 1 223 ? 22.575 -15.960 -54.239 1.00 87.06 223 LYS A O 1
ATOM 1787 N N . HIS A 1 224 ? 22.289 -14.975 -52.238 1.00 87.38 224 HIS A N 1
ATOM 1788 C CA . HIS A 1 224 ? 21.033 -15.652 -51.911 1.00 87.38 224 HIS A CA 1
ATOM 1789 C C . HIS A 1 224 ? 19.792 -14.792 -52.156 1.00 87.38 224 HIS A C 1
ATOM 1791 O O . HIS A 1 224 ? 18.709 -15.353 -52.303 1.00 87.38 224 HIS A O 1
ATOM 1797 N N . TRP A 1 225 ? 19.928 -13.465 -52.270 1.00 87.19 225 TRP A N 1
ATOM 1798 C CA . TRP A 1 225 ? 18.796 -12.574 -52.538 1.00 87.19 225 TRP A CA 1
ATOM 1799 C C . TRP A 1 225 ? 18.916 -11.831 -53.871 1.00 87.19 225 TRP A C 1
ATOM 1801 O O . TRP A 1 225 ? 18.065 -11.996 -54.746 1.00 87.19 225 TRP A O 1
ATOM 1811 N N . PHE A 1 226 ? 19.964 -11.023 -54.069 1.00 86.81 226 PHE A N 1
ATOM 1812 C CA . PHE A 1 226 ? 20.026 -10.092 -55.209 1.00 86.81 226 PHE A CA 1
ATOM 1813 C C . PHE A 1 226 ? 20.095 -10.803 -56.561 1.00 86.81 226 PHE A C 1
ATOM 1815 O O . PHE A 1 226 ? 19.481 -10.331 -57.521 1.00 86.81 226 PHE A O 1
ATOM 1822 N N . VAL A 1 227 ? 20.789 -11.942 -56.633 1.00 86.25 227 VAL A N 1
ATOM 1823 C CA . VAL A 1 227 ? 20.872 -12.766 -57.850 1.00 86.25 227 VAL A CA 1
ATOM 1824 C C . VAL A 1 227 ? 19.490 -13.256 -58.302 1.00 86.25 227 VAL A C 1
ATOM 1826 O O . VAL A 1 227 ? 19.207 -13.252 -59.498 1.00 86.25 227 VAL A O 1
ATOM 1829 N N . TYR A 1 228 ? 18.608 -13.617 -57.366 1.00 84.31 228 TYR A N 1
ATOM 1830 C CA . TYR A 1 228 ? 17.313 -14.229 -57.679 1.00 84.31 228 TYR A CA 1
ATOM 1831 C C . TYR A 1 228 ? 16.167 -13.211 -57.758 1.00 84.31 228 TYR A C 1
ATOM 1833 O O . TYR A 1 228 ? 15.368 -13.250 -58.692 1.00 84.31 228 TYR A O 1
ATOM 1841 N N . PHE A 1 229 ? 16.099 -12.270 -56.812 1.00 84.25 229 PHE A N 1
ATOM 1842 C CA . PHE A 1 229 ? 14.962 -11.349 -56.648 1.00 84.25 229 PHE A CA 1
ATOM 1843 C C . PHE A 1 229 ? 15.295 -9.891 -57.019 1.00 84.25 229 PHE A C 1
ATOM 1845 O O . PHE A 1 229 ? 14.396 -9.063 -57.214 1.00 84.25 229 PHE A O 1
ATOM 1852 N N . GLY A 1 230 ? 16.582 -9.563 -57.179 1.00 83.56 230 GLY A N 1
ATOM 1853 C CA . GLY A 1 230 ? 17.080 -8.199 -57.393 1.00 83.56 230 GLY A CA 1
ATOM 1854 C C . GLY A 1 230 ? 17.269 -7.391 -56.100 1.00 83.56 230 GLY A C 1
ATOM 1855 O O . GLY A 1 230 ? 17.041 -7.899 -55.004 1.00 83.56 230 GLY A O 1
ATOM 1856 N N . CYS A 1 231 ? 17.697 -6.125 -56.235 1.00 82.00 231 CYS A N 1
ATOM 1857 C CA . CYS A 1 231 ? 17.863 -5.221 -55.085 1.00 82.00 231 CYS A CA 1
ATOM 1858 C C . CYS A 1 231 ? 16.483 -4.792 -54.550 1.00 82.00 231 CYS A C 1
ATOM 1860 O O . CYS A 1 231 ? 15.667 -4.321 -55.354 1.00 82.00 231 CYS A O 1
ATOM 1862 N N . PRO A 1 232 ? 16.210 -4.924 -53.240 1.00 82.44 232 PRO A N 1
ATOM 1863 C CA . PRO A 1 232 ? 15.024 -4.341 -52.626 1.00 82.44 232 PRO A CA 1
ATOM 1864 C C . PRO A 1 232 ? 15.125 -2.811 -52.566 1.00 82.44 232 PRO A C 1
ATOM 1866 O O . PRO A 1 232 ? 16.215 -2.249 -52.681 1.00 82.44 232 PRO A O 1
ATOM 1869 N N . ALA A 1 233 ? 13.994 -2.127 -52.380 1.00 80.31 233 ALA A N 1
ATOM 1870 C CA . ALA A 1 233 ? 13.993 -0.668 -52.247 1.00 80.31 233 ALA A CA 1
ATOM 1871 C C . ALA A 1 233 ? 14.597 -0.220 -50.906 1.00 80.31 233 ALA A C 1
ATOM 1873 O O . ALA A 1 233 ? 15.286 0.799 -50.845 1.00 80.31 233 ALA A O 1
ATOM 1874 N N . ARG A 1 234 ? 14.353 -0.987 -49.835 1.00 78.00 234 ARG A N 1
ATOM 1875 C CA . ARG A 1 234 ? 14.876 -0.748 -48.487 1.00 78.00 234 ARG A CA 1
ATOM 1876 C C . ARG A 1 234 ? 15.261 -2.064 -47.818 1.00 78.00 234 ARG A C 1
ATOM 1878 O O . ARG A 1 234 ? 14.543 -3.059 -47.905 1.00 78.00 234 ARG A O 1
ATOM 1885 N N . LEU A 1 235 ? 16.381 -2.028 -47.107 1.00 81.75 235 LEU A N 1
ATOM 1886 C CA . LEU A 1 235 ? 16.803 -3.076 -46.186 1.00 81.75 235 LEU A CA 1
ATOM 1887 C C . LEU A 1 235 ? 16.524 -2.602 -44.761 1.00 81.75 235 LEU A C 1
ATOM 1889 O O . LEU A 1 235 ? 16.837 -1.463 -44.416 1.00 81.75 235 LEU A O 1
ATOM 1893 N N . HIS A 1 236 ? 15.894 -3.455 -43.961 1.00 80.06 236 HIS A N 1
ATOM 1894 C CA . HIS A 1 236 ? 15.604 -3.196 -42.558 1.00 80.06 236 HIS A CA 1
ATOM 1895 C C . HIS A 1 236 ? 16.364 -4.210 -41.709 1.00 80.06 236 HIS A C 1
ATOM 1897 O O . HIS A 1 236 ? 16.097 -5.398 -41.808 1.00 80.06 236 HIS A O 1
ATOM 1903 N N . ALA A 1 237 ? 17.320 -3.750 -40.915 1.00 77.06 237 ALA A N 1
ATOM 1904 C CA . ALA A 1 237 ? 18.035 -4.572 -39.948 1.00 77.06 237 ALA A CA 1
ATOM 1905 C C . ALA A 1 237 ? 17.691 -4.077 -38.544 1.00 77.06 237 ALA A C 1
ATOM 1907 O O . ALA A 1 237 ? 17.439 -2.880 -38.357 1.00 77.06 237 ALA A O 1
ATOM 1908 N N . ASP A 1 238 ? 17.670 -4.979 -37.573 1.00 66.62 238 ASP A N 1
ATOM 1909 C CA . ASP A 1 238 ? 17.652 -4.595 -36.172 1.00 66.62 238 ASP A CA 1
ATOM 1910 C C . ASP A 1 238 ? 19.019 -4.006 -35.767 1.00 66.62 238 ASP A C 1
ATOM 1912 O O . ASP A 1 238 ? 20.033 -4.194 -36.442 1.00 66.62 238 ASP A O 1
ATOM 1916 N N . GLN A 1 239 ? 19.058 -3.203 -34.699 1.00 52.19 239 GLN A N 1
ATOM 1917 C CA . GLN A 1 239 ? 20.267 -2.478 -34.267 1.00 52.19 239 GLN A CA 1
ATOM 1918 C C . GLN A 1 239 ? 21.299 -3.394 -33.577 1.00 52.19 239 GLN A C 1
ATOM 1920 O O . GLN A 1 239 ? 21.804 -3.102 -32.492 1.00 52.19 239 GLN A O 1
ATOM 1925 N N . GLY A 1 240 ? 21.631 -4.526 -34.194 1.00 55.72 240 GLY A N 1
ATOM 1926 C CA . GLY A 1 240 ? 22.815 -5.296 -33.846 1.00 55.72 240 GLY A CA 1
ATOM 1927 C C . GLY A 1 240 ? 24.081 -4.550 -34.281 1.00 55.72 240 GLY A C 1
ATOM 1928 O O . GLY A 1 240 ? 24.161 -4.044 -35.402 1.00 55.72 240 GLY A O 1
ATOM 1929 N N . ARG A 1 241 ? 25.120 -4.532 -33.429 1.00 48.97 241 ARG A N 1
ATOM 1930 C CA . ARG A 1 241 ? 26.440 -3.901 -33.706 1.00 48.97 241 ARG A CA 1
ATOM 1931 C C . ARG A 1 241 ? 27.060 -4.314 -35.052 1.00 48.97 241 ARG A C 1
ATOM 1933 O O . ARG A 1 241 ? 27.892 -3.605 -35.614 1.00 48.97 241 ARG A O 1
ATOM 1940 N N . ASN A 1 242 ? 26.639 -5.460 -35.569 1.00 52.66 242 ASN A N 1
ATOM 1941 C CA . ASN A 1 242 ? 27.052 -6.046 -36.836 1.00 52.66 242 ASN A CA 1
ATOM 1942 C C . ASN A 1 242 ? 26.674 -5.213 -38.070 1.00 52.66 242 ASN A C 1
ATOM 1944 O O . ASN A 1 242 ? 27.357 -5.306 -39.088 1.00 52.66 242 ASN A O 1
ATOM 1948 N N . PHE A 1 243 ? 25.623 -4.390 -37.983 1.00 53.97 243 PHE A N 1
ATOM 1949 C CA . PHE A 1 243 ? 25.116 -3.591 -39.104 1.00 53.97 243 PHE A CA 1
ATOM 1950 C C . PHE A 1 243 ? 25.555 -2.117 -39.062 1.00 53.97 243 PHE A C 1
ATOM 1952 O O . PHE A 1 243 ? 25.466 -1.424 -40.073 1.00 53.97 243 PHE A O 1
ATOM 1959 N N . GLU A 1 244 ? 26.067 -1.638 -37.922 1.00 47.16 244 GLU A N 1
ATOM 1960 C CA . GLU A 1 244 ? 26.504 -0.243 -37.728 1.00 47.16 244 GLU A CA 1
ATOM 1961 C C . GLU A 1 244 ? 27.982 -0.008 -38.088 1.00 47.16 244 GLU A C 1
ATOM 1963 O O . GLU A 1 244 ? 28.400 1.130 -38.313 1.00 47.16 244 GLU A O 1
ATOM 1968 N N . SER A 1 245 ? 28.787 -1.071 -38.196 1.00 41.44 245 SER A N 1
ATOM 1969 C CA . SER A 1 245 ? 30.207 -0.978 -38.559 1.00 41.44 245 SER A CA 1
ATOM 1970 C C . SER A 1 245 ? 30.411 -0.713 -40.061 1.00 41.44 245 SER A C 1
ATOM 1972 O O . SER A 1 245 ? 30.735 -1.601 -40.841 1.00 41.44 245 SER A O 1
ATOM 1974 N N . GLY A 1 246 ? 30.222 0.543 -40.479 1.00 44.00 246 GLY A N 1
ATOM 1975 C CA . GLY A 1 246 ? 30.799 1.087 -41.718 1.00 44.00 246 GLY A CA 1
ATOM 1976 C C . GLY A 1 246 ? 30.347 0.434 -43.026 1.00 44.00 246 GLY A C 1
ATOM 1977 O O . GLY A 1 246 ? 31.084 0.477 -44.007 1.00 44.00 246 GLY A O 1
ATOM 1978 N N . MET A 1 247 ? 29.164 -0.178 -43.061 1.00 43.78 247 MET A N 1
ATOM 1979 C CA . MET A 1 247 ? 28.653 -0.832 -44.259 1.00 43.78 247 MET A CA 1
ATOM 1980 C C . MET A 1 247 ? 27.826 0.170 -45.094 1.00 43.78 247 MET A C 1
ATOM 1982 O O . MET A 1 247 ? 26.776 0.626 -44.634 1.00 43.78 247 MET A O 1
ATOM 1986 N N . PRO A 1 248 ? 28.233 0.531 -46.328 1.00 42.84 248 PRO A N 1
ATOM 1987 C CA . PRO A 1 248 ? 27.438 1.373 -47.223 1.00 42.84 248 PRO A CA 1
ATOM 1988 C C . PRO A 1 248 ? 26.321 0.531 -47.874 1.00 42.84 248 PRO A C 1
ATOM 1990 O O . PRO A 1 248 ? 26.298 0.281 -49.078 1.00 42.84 248 PRO A O 1
ATOM 1993 N N . VAL A 1 249 ? 25.386 0.041 -47.050 1.00 48.25 249 VAL A N 1
ATOM 1994 C CA . VAL A 1 249 ? 24.418 -1.020 -47.403 1.00 48.25 249 VAL A CA 1
ATOM 1995 C C . VAL A 1 249 ? 23.416 -0.616 -48.488 1.00 48.25 249 VAL A C 1
ATOM 1997 O O . VAL A 1 249 ? 22.886 -1.484 -49.175 1.00 48.25 249 VAL A O 1
ATOM 2000 N N . SER A 1 250 ? 23.119 0.667 -48.692 1.00 49.94 250 SER A N 1
ATOM 2001 C CA . SER A 1 250 ? 21.960 1.038 -49.520 1.00 49.94 250 SER A CA 1
ATOM 2002 C C . SER A 1 250 ? 22.291 1.474 -50.946 1.00 49.94 250 SER A C 1
ATOM 2004 O O . SER A 1 250 ? 21.508 1.207 -51.858 1.00 49.94 250 SER A O 1
ATOM 2006 N N . ARG A 1 251 ? 23.427 2.144 -51.177 1.00 41.06 251 ARG A N 1
ATOM 2007 C CA . ARG A 1 251 ? 23.689 2.798 -52.471 1.00 41.06 251 ARG A CA 1
ATOM 2008 C C . ARG A 1 251 ? 24.774 2.107 -53.284 1.00 41.06 251 ARG A C 1
ATOM 2010 O O . ARG A 1 251 ? 24.514 1.776 -54.436 1.00 41.06 251 ARG A O 1
ATOM 2017 N N . GLU A 1 252 ? 25.938 1.844 -52.697 1.00 44.25 252 GLU A N 1
ATOM 2018 C CA . GLU A 1 252 ? 27.086 1.255 -53.405 1.00 44.25 252 GLU A CA 1
ATOM 2019 C C . GLU A 1 252 ? 26.854 -0.217 -53.758 1.00 44.25 252 GLU A C 1
ATOM 2021 O O . GLU A 1 252 ? 27.038 -0.592 -54.912 1.00 44.25 252 GLU A O 1
ATOM 2026 N N . MET A 1 253 ? 26.287 -1.016 -52.846 1.00 50.28 253 MET A N 1
ATOM 2027 C CA . MET A 1 253 ? 25.941 -2.414 -53.141 1.00 50.28 253 MET A CA 1
ATOM 2028 C C . MET A 1 253 ? 24.834 -2.559 -54.199 1.00 50.28 253 MET A C 1
ATOM 2030 O O . MET A 1 253 ? 24.907 -3.444 -55.052 1.00 50.28 253 MET A O 1
ATOM 2034 N N . CYS A 1 254 ? 23.812 -1.689 -54.200 1.00 46.06 254 CYS A N 1
ATOM 2035 C CA . CYS A 1 254 ? 22.812 -1.695 -55.276 1.00 46.06 254 CYS A CA 1
ATOM 2036 C C . CYS A 1 254 ? 23.386 -1.157 -56.603 1.00 46.06 254 CYS A C 1
ATOM 2038 O O . CYS A 1 254 ? 22.910 -1.567 -57.662 1.00 46.06 254 CYS A O 1
ATOM 2040 N N . LEU A 1 255 ? 24.382 -0.260 -56.582 1.00 42.91 255 LEU A N 1
ATOM 2041 C CA . LEU A 1 255 ? 25.099 0.201 -57.781 1.00 42.91 255 LEU A CA 1
ATOM 2042 C C . LEU A 1 255 ? 25.972 -0.912 -58.375 1.00 42.91 255 LEU A C 1
ATOM 2044 O O . LEU A 1 255 ? 25.884 -1.141 -59.579 1.00 42.91 255 LEU A O 1
ATOM 2048 N N . GLU A 1 256 ? 26.705 -1.660 -57.547 1.00 43.81 256 GLU A N 1
ATOM 2049 C CA . GLU A 1 256 ? 27.474 -2.839 -57.970 1.00 43.81 256 GLU A CA 1
ATOM 2050 C C . GLU A 1 256 ? 26.572 -3.975 -58.474 1.00 43.81 256 GLU A C 1
ATOM 2052 O O . GLU A 1 256 ? 26.829 -4.581 -59.513 1.00 43.81 256 GLU A O 1
ATOM 2057 N N . ALA A 1 257 ? 25.441 -4.230 -57.811 1.00 45.59 257 ALA A N 1
ATOM 2058 C CA . ALA A 1 257 ? 24.464 -5.205 -58.292 1.00 45.59 257 ALA A CA 1
ATOM 2059 C C . ALA A 1 257 ? 23.822 -4.781 -59.631 1.00 45.59 257 ALA A C 1
ATOM 2061 O O . ALA A 1 257 ? 23.475 -5.634 -60.454 1.00 45.59 257 ALA A O 1
ATOM 2062 N N . ARG A 1 258 ? 23.678 -3.470 -59.883 1.00 41.09 258 ARG A N 1
ATOM 2063 C CA . ARG A 1 258 ? 23.202 -2.922 -61.166 1.00 41.09 258 ARG A CA 1
ATOM 2064 C C . ARG A 1 258 ? 24.248 -3.059 -62.275 1.00 41.09 258 ARG A C 1
ATOM 2066 O O . ARG A 1 258 ? 23.866 -3.443 -63.379 1.00 41.09 258 ARG A O 1
ATOM 2073 N N . THR A 1 259 ? 25.533 -2.816 -62.011 1.00 34.47 259 THR A N 1
ATOM 2074 C CA . THR A 1 259 ? 26.615 -3.036 -62.993 1.00 34.47 259 THR A CA 1
ATOM 2075 C C . THR A 1 259 ? 26.828 -4.518 -63.297 1.00 34.47 259 THR A C 1
ATOM 2077 O O . THR A 1 259 ? 27.005 -4.865 -64.464 1.00 34.47 259 THR A O 1
ATOM 2080 N N . LEU A 1 260 ? 26.697 -5.410 -62.309 1.00 37.31 260 LEU A N 1
ATOM 2081 C CA . LEU A 1 260 ? 26.728 -6.865 -62.524 1.00 37.31 260 LEU A CA 1
ATOM 2082 C C . LEU A 1 260 ? 25.552 -7.351 -63.391 1.00 37.31 260 LEU A C 1
ATOM 2084 O O . LEU A 1 260 ? 25.740 -8.190 -64.273 1.00 37.31 260 LEU A O 1
ATOM 2088 N N . LYS A 1 261 ? 24.352 -6.775 -63.224 1.00 32.62 261 LYS A N 1
ATOM 2089 C CA . LYS A 1 261 ? 23.207 -7.039 -64.117 1.00 32.62 261 LYS A CA 1
ATOM 2090 C C . LYS A 1 261 ? 23.411 -6.476 -65.526 1.00 32.62 261 LYS A C 1
ATOM 2092 O O . LYS A 1 261 ? 23.082 -7.155 -66.493 1.00 32.62 261 LYS A O 1
ATOM 2097 N N . ALA A 1 262 ? 23.961 -5.269 -65.656 1.00 30.20 262 ALA A N 1
ATOM 2098 C CA . ALA A 1 262 ? 24.248 -4.653 -66.953 1.00 30.20 262 ALA A CA 1
ATOM 2099 C C . ALA A 1 262 ? 25.329 -5.422 -67.740 1.00 30.20 262 ALA A C 1
ATOM 2101 O O . ALA A 1 262 ? 25.226 -5.544 -68.959 1.00 30.20 262 ALA A O 1
ATOM 2102 N N . ALA A 1 263 ? 26.322 -5.999 -67.053 1.00 32.69 263 ALA A N 1
ATOM 2103 C CA . ALA A 1 263 ? 27.326 -6.877 -67.654 1.00 32.69 263 ALA A CA 1
ATOM 2104 C C . ALA A 1 263 ? 26.734 -8.225 -68.108 1.00 32.69 263 ALA A C 1
ATOM 2106 O O . ALA A 1 263 ? 27.088 -8.720 -69.177 1.00 32.69 263 ALA A O 1
ATOM 2107 N N . ALA A 1 264 ? 25.782 -8.781 -67.349 1.00 33.25 264 ALA A N 1
ATOM 2108 C CA . ALA A 1 264 ? 25.073 -10.013 -67.708 1.00 33.25 264 ALA A CA 1
ATOM 2109 C C . ALA A 1 264 ? 24.071 -9.838 -68.873 1.00 33.25 264 ALA A C 1
ATOM 2111 O O . ALA A 1 264 ? 23.719 -10.812 -69.533 1.00 33.25 264 ALA A O 1
ATOM 2112 N N . LEU A 1 265 ? 23.634 -8.606 -69.161 1.00 31.48 265 LEU A N 1
ATOM 2113 C CA . LEU A 1 265 ? 22.639 -8.277 -70.194 1.00 31.48 265 LEU A CA 1
ATOM 2114 C C . LEU A 1 265 ? 23.226 -7.978 -71.588 1.00 31.48 265 LEU A C 1
ATOM 2116 O O . LEU A 1 265 ? 22.484 -7.597 -72.489 1.00 31.48 265 LEU A O 1
ATOM 2120 N N . LYS A 1 266 ? 24.526 -8.206 -71.834 1.00 27.86 266 LYS A N 1
ATOM 2121 C CA . LYS A 1 266 ? 25.109 -8.115 -73.193 1.00 27.86 266 LYS A CA 1
ATOM 2122 C C . LYS A 1 266 ? 24.750 -9.280 -74.130 1.00 27.86 266 LYS A C 1
ATOM 2124 O O . LYS A 1 266 ? 25.348 -9.416 -75.193 1.00 27.86 266 LYS A O 1
ATOM 2129 N N . THR A 1 267 ? 23.742 -10.080 -73.799 1.00 25.39 267 THR A N 1
ATOM 2130 C CA . THR A 1 267 ? 23.126 -11.000 -74.757 1.00 25.39 267 THR A CA 1
ATOM 2131 C C . THR A 1 267 ? 21.635 -10.706 -74.870 1.00 25.39 267 THR A C 1
ATOM 2133 O O . THR A 1 267 ? 20.856 -10.933 -73.954 1.00 25.39 267 THR A O 1
ATOM 2136 N N . SER A 1 268 ? 21.272 -10.208 -76.051 1.00 24.09 268 SER A N 1
ATOM 2137 C CA . SER A 1 268 ? 19.951 -10.323 -76.663 1.00 24.09 268 SER A CA 1
ATOM 2138 C C . SER A 1 268 ? 18.776 -9.520 -76.065 1.00 24.09 268 SER A C 1
ATOM 2140 O O . SER A 1 268 ? 17.972 -10.035 -75.299 1.00 24.09 268 SER A O 1
ATOM 2142 N N . THR A 1 269 ? 18.618 -8.295 -76.580 1.00 24.14 269 THR A N 1
ATOM 2143 C CA . THR A 1 269 ? 17.445 -7.890 -77.391 1.00 24.14 269 THR A CA 1
ATOM 2144 C C . THR A 1 269 ? 16.043 -7.812 -76.731 1.00 24.14 269 THR A C 1
ATOM 2146 O O . THR A 1 269 ? 15.377 -8.818 -76.529 1.00 24.14 269 THR A O 1
ATOM 2149 N N . ASN A 1 270 ? 15.565 -6.557 -76.620 1.00 26.86 270 ASN A N 1
ATOM 2150 C CA . ASN A 1 270 ? 14.193 -6.031 -76.825 1.00 26.86 270 ASN A CA 1
ATOM 2151 C C . ASN A 1 270 ? 13.075 -6.131 -75.754 1.00 26.86 270 ASN A C 1
ATOM 2153 O O . ASN A 1 270 ? 12.732 -7.201 -75.270 1.00 26.86 270 ASN A O 1
ATOM 2157 N N . GLY A 1 271 ? 12.389 -4.983 -75.568 1.00 23.50 271 GLY A N 1
ATOM 2158 C CA . GLY A 1 271 ? 10.992 -4.837 -75.094 1.00 23.50 271 GLY A CA 1
ATOM 2159 C C . GLY A 1 271 ? 10.856 -4.318 -73.650 1.00 23.50 271 GLY A C 1
ATOM 2160 O O . GLY A 1 271 ? 11.205 -5.048 -72.738 1.00 23.50 271 GLY A O 1
ATOM 2161 N N . CYS A 1 272 ? 10.500 -3.061 -73.328 1.00 24.38 272 CYS A N 1
ATOM 2162 C CA . CYS A 1 272 ? 9.207 -2.357 -73.517 1.00 24.38 272 CYS A CA 1
ATOM 2163 C C . CYS A 1 272 ? 8.018 -3.110 -72.858 1.00 24.38 272 CYS A C 1
ATOM 2165 O O . CYS A 1 272 ? 7.900 -4.303 -73.084 1.00 24.38 272 CYS A O 1
ATOM 2167 N N . TRP A 1 273 ? 7.113 -2.580 -72.018 1.00 23.81 273 TRP A N 1
ATOM 2168 C CA . TRP A 1 273 ? 6.494 -1.253 -71.856 1.00 23.81 273 TRP A CA 1
ATOM 2169 C C . TRP A 1 273 ? 5.942 -1.036 -70.422 1.00 23.81 273 TRP A C 1
ATOM 2171 O O . TRP A 1 273 ? 5.854 -1.957 -69.613 1.00 23.81 273 TRP A O 1
ATOM 2181 N N . LEU A 1 274 ? 5.545 0.212 -70.156 1.00 28.06 274 LEU A N 1
ATOM 2182 C CA . LEU A 1 274 ? 4.788 0.736 -69.012 1.00 28.06 274 LEU A CA 1
ATOM 2183 C C . LEU A 1 274 ? 3.335 0.206 -68.880 1.00 28.06 274 LEU A C 1
ATOM 2185 O O . LEU A 1 274 ? 2.696 -0.130 -69.870 1.00 28.06 274 LEU A O 1
ATOM 2189 N N . THR A 1 275 ? 2.822 0.327 -67.641 1.00 27.50 275 THR A N 1
ATOM 2190 C CA . THR A 1 275 ? 1.417 0.449 -67.155 1.00 27.50 275 THR A CA 1
ATOM 2191 C C . THR A 1 275 ? 0.428 -0.718 -67.293 1.00 27.50 275 THR A C 1
ATOM 2193 O O . THR A 1 275 ? 0.114 -1.118 -68.399 1.00 27.50 275 THR A O 1
ATOM 2196 N N . THR A 1 276 ? -0.204 -1.107 -66.170 1.00 23.38 276 THR A N 1
ATOM 2197 C CA . THR A 1 276 ? -1.672 -1.021 -65.959 1.00 23.38 276 THR A CA 1
ATOM 2198 C C . THR A 1 276 ? -2.037 -1.146 -64.476 1.00 23.38 276 THR A C 1
ATOM 2200 O O . THR A 1 276 ? -1.466 -1.935 -63.728 1.00 23.38 276 THR A O 1
ATOM 2203 N N . SER A 1 277 ? -3.023 -0.346 -64.093 1.00 27.70 277 SER A N 1
ATOM 2204 C CA . SER A 1 277 ? -3.735 -0.279 -62.821 1.00 27.70 277 SER A CA 1
ATOM 2205 C C . SER A 1 277 ? -4.606 -1.519 -62.560 1.00 27.70 277 SER A C 1
ATOM 2207 O O . SER A 1 277 ? -5.216 -2.036 -63.487 1.00 27.70 277 SER A O 1
ATOM 2209 N N . GLY A 1 278 ? -4.759 -1.899 -61.285 1.00 27.12 278 GLY A N 1
ATOM 2210 C CA . GLY A 1 278 ? -5.923 -2.635 -60.765 1.00 27.12 278 GLY A CA 1
ATOM 2211 C C . GLY A 1 278 ? -5.915 -4.168 -60.872 1.00 27.12 278 GLY A C 1
ATOM 2212 O O . GLY A 1 278 ? -6.283 -4.720 -61.899 1.00 27.12 278 GLY A O 1
ATOM 2213 N N . CYS A 1 279 ? -5.623 -4.858 -59.763 1.00 25.84 279 CYS A N 1
ATOM 2214 C CA . CYS A 1 279 ? -6.273 -6.116 -59.354 1.00 25.84 279 CYS A CA 1
ATOM 2215 C C . CYS A 1 279 ? -5.792 -6.539 -57.956 1.00 25.84 279 CYS A C 1
ATOM 2217 O O . CYS A 1 279 ? -4.686 -6.187 -57.557 1.00 25.84 279 CYS A O 1
ATOM 2219 N N . GLY A 1 280 ? -6.648 -7.258 -57.219 1.00 25.91 280 GLY A N 1
ATOM 2220 C CA . GLY A 1 280 ? -6.422 -7.763 -55.857 1.00 25.91 280 GLY A CA 1
ATOM 2221 C C . GLY A 1 280 ? -5.241 -8.741 -55.717 1.00 25.91 280 GLY A C 1
ATOM 2222 O O . GLY A 1 280 ? -4.426 -8.853 -56.629 1.00 25.91 280 GLY A O 1
ATOM 2223 N N . PRO A 1 281 ? -5.110 -9.445 -54.576 1.00 30.27 281 PRO A N 1
ATOM 2224 C CA . PRO A 1 281 ? -3.902 -10.190 -54.226 1.00 30.27 281 PRO A CA 1
ATOM 2225 C C . PRO A 1 281 ? -3.631 -11.290 -55.257 1.00 30.27 281 PRO A C 1
ATOM 2227 O O . PRO A 1 281 ? -4.242 -12.357 -55.237 1.00 30.27 281 PRO A O 1
ATOM 2230 N N . GLN A 1 282 ? -2.714 -11.018 -56.181 1.00 33.66 282 GLN A N 1
ATOM 2231 C CA . GLN A 1 282 ? -2.257 -11.991 -57.157 1.00 33.66 282 GLN A CA 1
ATOM 2232 C C . GLN A 1 282 ? -1.161 -12.839 -56.520 1.00 33.66 282 GLN A C 1
ATOM 2234 O O . GLN A 1 282 ? -0.118 -12.343 -56.091 1.00 33.66 282 GLN A O 1
ATOM 2239 N N . GLN A 1 283 ? -1.416 -14.145 -56.457 1.00 34.19 283 GLN A N 1
ATOM 2240 C CA . GLN A 1 283 ? -0.382 -15.140 -56.214 1.00 34.19 283 GLN A CA 1
ATOM 2241 C C . GLN A 1 283 ? 0.733 -15.000 -57.259 1.00 34.19 283 GLN A C 1
ATOM 2243 O O . GLN A 1 283 ? 0.470 -14.712 -58.427 1.00 34.19 283 GLN A O 1
ATOM 2248 N N . MET A 1 284 ? 1.977 -15.233 -56.828 1.00 39.72 284 MET A N 1
ATOM 2249 C CA . MET A 1 284 ? 3.152 -15.206 -57.701 1.00 39.72 284 MET A CA 1
ATOM 2250 C C . MET A 1 284 ? 2.950 -16.074 -58.962 1.00 39.72 284 MET A C 1
ATOM 2252 O O . MET A 1 284 ? 2.567 -17.243 -58.830 1.00 39.72 284 MET A O 1
ATOM 2256 N N . PRO A 1 285 ? 3.276 -15.561 -60.165 1.00 33.56 285 PRO A N 1
ATOM 2257 C CA . PRO A 1 285 ? 3.258 -16.340 -61.400 1.00 33.56 285 PRO A CA 1
ATOM 2258 C C . PRO A 1 285 ? 4.181 -17.567 -61.323 1.00 33.56 285 PRO A C 1
ATOM 2260 O O . PRO A 1 285 ? 5.328 -17.481 -60.878 1.00 33.56 285 PRO A O 1
ATOM 2263 N N . GLN A 1 286 ? 3.697 -18.721 -61.796 1.00 35.12 2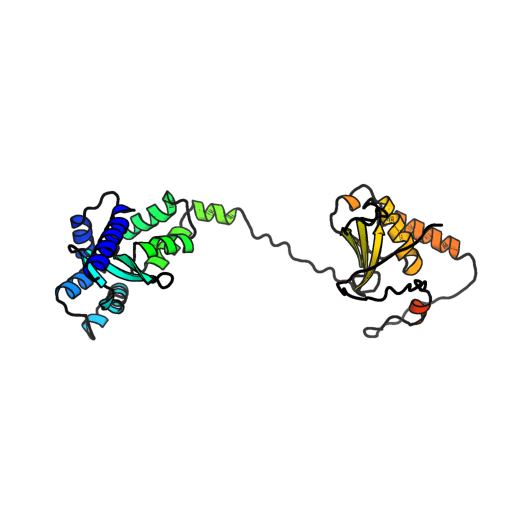86 GLN A N 1
ATOM 2264 C CA . GLN A 1 286 ? 4.396 -20.016 -61.726 1.00 35.12 286 GLN A CA 1
ATOM 2265 C C . GLN A 1 286 ? 5.789 -20.029 -62.390 1.00 35.12 286 GLN A C 1
ATOM 2267 O O . GLN A 1 286 ? 6.621 -20.868 -62.046 1.00 35.12 286 GLN A O 1
ATOM 2272 N N . GLU A 1 287 ? 6.079 -19.095 -63.296 1.00 37.16 287 GLU A N 1
ATOM 2273 C CA . GLU A 1 287 ? 7.373 -18.975 -63.981 1.00 37.16 287 GLU A CA 1
ATOM 2274 C C . GLU A 1 287 ? 8.543 -18.647 -63.043 1.00 37.16 287 GLU A C 1
ATOM 2276 O O . GLU A 1 287 ? 9.643 -19.170 -63.229 1.00 37.16 287 GLU A O 1
ATOM 2281 N N . GLN A 1 288 ? 8.316 -17.863 -61.982 1.00 40.09 288 GLN A N 1
ATOM 2282 C CA . GLN A 1 288 ? 9.350 -17.577 -60.975 1.00 40.09 288 GLN A CA 1
ATOM 2283 C C . GLN A 1 288 ? 9.629 -18.778 -60.062 1.00 40.09 288 GLN A C 1
ATOM 2285 O O . GLN A 1 288 ? 10.728 -18.906 -59.525 1.00 40.09 288 GLN A O 1
ATOM 2290 N N . ARG A 1 289 ? 8.674 -19.708 -59.947 1.00 37.09 289 ARG A N 1
ATOM 2291 C CA . ARG A 1 289 ? 8.819 -20.947 -59.170 1.00 37.09 289 ARG A CA 1
ATOM 2292 C C . ARG A 1 289 ? 9.721 -21.975 -59.876 1.00 37.09 289 ARG A C 1
ATOM 2294 O O . ARG A 1 289 ? 10.316 -22.816 -59.214 1.00 37.09 289 ARG A O 1
ATOM 2301 N N . ARG A 1 290 ? 9.862 -21.891 -61.207 1.00 34.34 290 ARG A N 1
ATOM 2302 C CA . ARG A 1 290 ? 10.650 -22.832 -62.033 1.00 34.34 290 ARG A CA 1
ATOM 2303 C C . ARG A 1 290 ? 12.145 -22.503 -62.144 1.00 34.34 290 ARG A C 1
ATOM 2305 O O . ARG A 1 290 ? 12.903 -23.354 -62.589 1.00 34.34 290 ARG A O 1
ATOM 2312 N N . ARG A 1 291 ? 12.589 -21.307 -61.735 1.00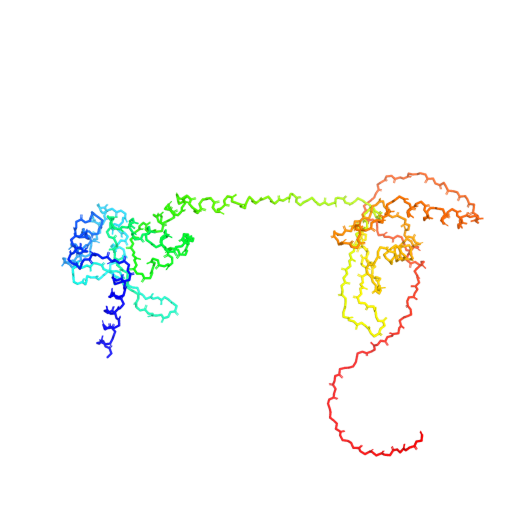 37.62 291 ARG A N 1
ATOM 2313 C CA . ARG A 1 291 ? 14.016 -20.908 -61.739 1.00 37.62 291 ARG A CA 1
ATOM 2314 C C . ARG A 1 291 ? 14.748 -21.210 -60.419 1.00 37.62 291 ARG A C 1
ATOM 2316 O O . ARG A 1 291 ? 15.843 -20.701 -60.196 1.00 37.62 291 ARG A O 1
ATOM 2323 N N . MET A 1 292 ? 14.140 -22.004 -59.539 1.00 39.75 292 MET A N 1
ATOM 2324 C CA . MET A 1 292 ? 14.708 -22.378 -58.243 1.00 39.75 292 MET A CA 1
ATOM 2325 C C . MET A 1 292 ? 15.684 -23.557 -58.401 1.00 39.75 292 MET A C 1
ATOM 2327 O O . MET A 1 292 ? 15.345 -24.521 -59.091 1.00 39.75 292 MET A O 1
ATOM 2331 N N . PRO A 1 293 ? 16.867 -23.546 -57.762 1.00 34.53 293 PRO A N 1
ATOM 2332 C CA . PRO A 1 293 ? 17.671 -24.754 -57.649 1.00 34.53 293 PRO A CA 1
ATOM 2333 C C . PRO A 1 293 ? 16.901 -25.781 -56.810 1.00 34.53 293 PRO A C 1
ATOM 2335 O O . PRO A 1 293 ? 16.545 -25.514 -55.663 1.00 34.53 293 PRO A O 1
ATOM 2338 N N . GLN A 1 294 ? 16.631 -26.955 -57.382 1.00 33.62 294 GLN A N 1
ATOM 2339 C CA . GLN A 1 294 ? 16.120 -28.092 -56.621 1.00 33.62 294 GLN A CA 1
ATOM 2340 C C . GLN A 1 294 ? 17.205 -28.520 -55.629 1.00 33.62 294 GLN A C 1
ATOM 2342 O O . GLN A 1 294 ? 18.249 -29.049 -56.018 1.00 33.62 294 GLN A O 1
ATOM 2347 N N . GLY A 1 295 ? 16.984 -28.249 -54.342 1.00 31.20 295 GLY A N 1
ATOM 2348 C CA . GLY A 1 295 ? 17.778 -28.854 -53.283 1.00 31.20 295 GLY A CA 1
ATOM 2349 C C . GLY A 1 295 ? 17.611 -30.367 -53.369 1.00 31.20 295 GLY A C 1
ATOM 2350 O O . GLY A 1 295 ? 16.487 -30.859 -53.356 1.00 31.20 295 GLY A O 1
ATOM 2351 N N . ARG A 1 296 ? 18.719 -31.104 -53.506 1.00 28.83 296 ARG A N 1
ATOM 2352 C CA . ARG A 1 296 ? 18.712 -32.567 -53.399 1.00 28.83 296 ARG A CA 1
ATOM 2353 C C . ARG A 1 296 ? 18.155 -32.948 -52.028 1.00 28.83 296 ARG A C 1
ATOM 2355 O O . ARG A 1 296 ? 18.841 -32.776 -51.024 1.00 28.83 296 ARG A O 1
ATOM 2362 N N . GLU A 1 297 ? 16.949 -33.497 -52.006 1.00 27.48 297 GLU A N 1
ATOM 2363 C CA . GLU A 1 297 ? 16.423 -34.230 -50.861 1.00 27.48 297 GLU A CA 1
ATOM 2364 C C . GLU A 1 297 ? 17.283 -35.485 -50.659 1.00 27.48 297 GLU A C 1
ATOM 2366 O O . GLU A 1 297 ? 17.233 -36.432 -51.442 1.00 27.48 297 GLU A O 1
ATOM 2371 N N . LYS A 1 298 ? 18.113 -35.495 -49.614 1.00 28.36 298 LYS A N 1
ATOM 2372 C CA . LYS A 1 298 ? 18.507 -36.746 -48.965 1.00 28.36 298 LYS A CA 1
ATOM 2373 C C . LYS A 1 298 ? 17.602 -36.897 -47.753 1.00 28.36 298 LYS A C 1
ATOM 2375 O O . LYS A 1 298 ? 17.768 -36.189 -46.765 1.00 28.36 298 LYS A O 1
ATOM 2380 N N . GLY A 1 299 ? 16.607 -37.768 -47.895 1.00 25.94 299 GLY A N 1
ATOM 2381 C CA . GLY A 1 299 ? 15.692 -38.132 -46.826 1.00 25.94 299 GLY A CA 1
ATOM 2382 C C . GLY A 1 299 ? 16.445 -38.780 -45.671 1.00 25.94 299 GLY A C 1
ATOM 2383 O O . GLY A 1 299 ? 17.203 -39.727 -45.872 1.00 25.94 299 GLY A O 1
ATOM 2384 N N . TYR A 1 300 ? 16.214 -38.273 -44.466 1.00 25.36 300 TYR A N 1
ATOM 2385 C CA . TYR A 1 300 ? 16.468 -39.013 -43.242 1.00 25.36 300 TYR A CA 1
ATOM 2386 C C . TYR A 1 300 ? 15.119 -39.543 -42.765 1.00 25.36 300 TYR A C 1
ATOM 2388 O O . TYR A 1 300 ? 14.246 -38.774 -42.364 1.00 25.36 300 TYR A O 1
ATOM 2396 N N . MET A 1 301 ? 14.941 -40.859 -42.898 1.00 26.77 301 MET A N 1
ATOM 2397 C CA . MET A 1 301 ? 13.864 -41.588 -42.241 1.00 26.77 301 MET A CA 1
ATOM 2398 C C . MET A 1 301 ? 14.067 -41.517 -40.728 1.00 26.77 301 MET A C 1
ATOM 2400 O O . MET A 1 301 ? 15.167 -41.724 -40.219 1.00 26.77 301 MET A O 1
ATOM 2404 N N . THR A 1 302 ? 12.986 -41.200 -40.031 1.00 28.83 302 THR A N 1
ATOM 2405 C CA . THR A 1 302 ? 12.842 -41.286 -38.583 1.00 28.83 302 THR A CA 1
ATOM 2406 C C . THR A 1 302 ? 12.577 -42.736 -38.188 1.00 28.83 302 THR A C 1
ATOM 2408 O O . THR A 1 302 ? 11.528 -43.262 -38.553 1.00 28.83 302 THR A O 1
ATOM 2411 N N . GLU A 1 303 ? 13.446 -43.351 -37.389 1.00 28.05 303 GLU A N 1
ATOM 2412 C CA . GLU A 1 303 ? 13.065 -44.494 -36.553 1.00 28.05 303 GLU A CA 1
ATOM 2413 C C . GLU A 1 303 ? 13.471 -44.214 -35.103 1.00 28.05 303 GLU A C 1
ATOM 2415 O O . GLU A 1 303 ? 14.581 -43.763 -34.819 1.00 28.05 303 GLU A O 1
ATOM 2420 N N . GLY A 1 304 ? 12.493 -44.370 -34.207 1.00 28.38 304 GLY A N 1
ATOM 2421 C CA . GLY A 1 304 ? 12.618 -44.174 -32.765 1.00 28.38 304 GLY A CA 1
ATOM 2422 C C . GLY A 1 304 ? 13.274 -45.364 -32.051 1.00 28.38 304 GLY A C 1
ATOM 2423 O O . GLY A 1 304 ? 13.631 -46.353 -32.687 1.00 28.38 304 GLY A O 1
ATOM 2424 N N . PRO A 1 305 ? 13.446 -45.275 -30.721 1.00 31.52 305 PRO A N 1
ATOM 2425 C CA . PRO A 1 305 ? 14.334 -46.150 -29.970 1.00 31.52 305 PRO A CA 1
ATOM 2426 C C . PRO A 1 305 ? 13.651 -47.470 -29.589 1.00 31.52 305 PRO A C 1
ATOM 2428 O O . PRO A 1 305 ? 12.568 -47.471 -29.005 1.00 31.52 305 PRO A O 1
ATOM 2431 N N . GLY A 1 306 ? 14.317 -48.588 -29.877 1.00 26.28 306 GLY A N 1
ATOM 2432 C CA . GLY A 1 306 ? 14.014 -49.911 -29.332 1.00 26.28 306 GLY A CA 1
ATOM 2433 C C . GLY A 1 306 ? 15.213 -50.425 -28.539 1.00 26.28 306 GLY A C 1
ATOM 2434 O O . GLY A 1 306 ? 16.300 -50.585 -29.087 1.00 26.28 306 GLY A O 1
ATOM 2435 N N . GLU A 1 307 ? 15.017 -50.623 -27.240 1.00 27.66 307 GLU A N 1
ATOM 2436 C CA . GLU A 1 307 ? 15.984 -51.200 -26.306 1.00 27.66 307 GLU A CA 1
ATOM 2437 C C . GLU A 1 307 ? 16.180 -52.720 -26.493 1.00 27.66 307 GLU A C 1
ATOM 2439 O O . GLU A 1 307 ? 15.254 -53.428 -26.876 1.00 27.66 307 GLU A O 1
ATOM 2444 N N . LEU A 1 308 ? 17.367 -53.180 -26.059 1.00 26.45 308 LEU A N 1
ATOM 2445 C CA . LEU A 1 308 ? 17.718 -54.510 -25.517 1.00 26.45 308 LEU A CA 1
ATOM 2446 C C . LEU A 1 308 ? 17.679 -55.731 -26.461 1.00 26.45 308 LEU A C 1
ATOM 2448 O O . LEU A 1 308 ? 16.627 -56.281 -26.745 1.00 26.45 308 LEU A O 1
ATOM 2452 N N . SER A 1 309 ? 18.849 -56.306 -26.765 1.00 24.84 309 SER A N 1
ATOM 2453 C CA . SER A 1 309 ? 19.448 -57.401 -25.969 1.00 24.84 309 SER A CA 1
ATOM 2454 C C . SER A 1 309 ? 20.580 -58.108 -26.731 1.00 24.84 309 SER A C 1
ATOM 2456 O O . SER A 1 309 ? 20.456 -58.341 -27.925 1.00 24.84 309 SER A O 1
ATOM 2458 N N . SER A 1 310 ? 21.638 -58.451 -25.988 1.00 25.62 310 SER A N 1
ATOM 2459 C CA . SER A 1 310 ? 22.521 -59.627 -26.111 1.00 25.62 310 SER A CA 1
ATOM 2460 C C . SER A 1 310 ? 22.805 -60.258 -27.486 1.00 25.62 310 SER A C 1
ATOM 2462 O O . SER A 1 310 ? 21.919 -60.812 -28.126 1.00 25.62 310 SER A O 1
ATOM 2464 N N . ASP A 1 311 ? 24.104 -60.379 -27.767 1.00 27.08 311 ASP A N 1
ATOM 2465 C CA . ASP A 1 311 ? 24.851 -61.651 -27.866 1.00 27.08 311 ASP A CA 1
ATOM 2466 C C . ASP A 1 311 ? 25.759 -61.778 -29.110 1.00 27.08 311 ASP A C 1
ATOM 2468 O O . ASP A 1 311 ? 25.340 -61.594 -30.246 1.00 27.08 311 ASP A O 1
ATOM 2472 N N . GLN A 1 312 ? 27.014 -62.135 -28.812 1.00 29.89 312 GLN A N 1
ATOM 2473 C CA . GLN A 1 312 ? 28.011 -62.870 -29.608 1.00 29.89 312 GLN A CA 1
ATOM 2474 C C . GLN A 1 312 ? 28.543 -62.317 -30.952 1.00 29.89 312 GLN A C 1
ATOM 2476 O O . GLN A 1 312 ? 27.919 -62.422 -31.997 1.00 29.89 312 GLN A O 1
ATOM 2481 N N . GLY A 1 313 ? 29.832 -61.942 -30.921 1.00 24.52 313 GLY A N 1
ATOM 2482 C CA . GLY A 1 313 ? 30.879 -62.769 -31.545 1.00 24.52 313 GLY A CA 1
ATOM 2483 C C . GLY A 1 313 ? 31.362 -62.420 -32.960 1.00 24.52 313 GLY A C 1
ATOM 2484 O O . GLY A 1 313 ? 30.583 -62.429 -33.905 1.00 24.52 313 GLY A O 1
ATOM 2485 N N . THR A 1 314 ? 32.703 -62.356 -33.091 1.00 28.14 314 THR A N 1
ATOM 2486 C CA . THR A 1 314 ? 33.525 -62.595 -34.311 1.00 28.14 314 THR A CA 1
ATOM 2487 C C . THR A 1 314 ? 33.412 -61.572 -35.458 1.00 28.14 314 THR A C 1
ATOM 2489 O O . THR A 1 314 ? 32.341 -61.077 -35.758 1.00 28.14 314 THR A O 1
ATOM 2492 N N . GLU A 1 315 ? 34.452 -61.185 -36.197 1.00 26.41 315 GLU A N 1
ATOM 2493 C CA . GLU A 1 315 ? 35.893 -61.453 -36.206 1.00 26.41 315 GLU A CA 1
ATOM 2494 C C . GLU A 1 315 ? 36.549 -60.373 -37.097 1.00 26.41 315 GLU A C 1
ATOM 2496 O O . GLU A 1 315 ? 35.872 -59.625 -37.801 1.00 26.41 315 GLU A O 1
ATOM 2501 N N . TYR A 1 316 ? 37.873 -60.299 -37.038 1.00 27.66 316 TYR A N 1
ATOM 2502 C CA . TYR A 1 316 ? 38.760 -59.410 -37.783 1.00 27.66 316 TYR A CA 1
ATOM 2503 C C . TYR A 1 316 ? 38.655 -59.549 -39.313 1.00 27.66 316 TYR A C 1
ATOM 2505 O O . TYR A 1 316 ? 38.618 -60.670 -39.812 1.00 27.66 316 TYR A O 1
ATOM 2513 N N . TYR A 1 317 ? 38.740 -58.427 -40.038 1.00 32.72 317 TYR A N 1
ATOM 2514 C CA . TYR A 1 317 ? 39.813 -58.094 -41.000 1.00 32.72 317 TYR A CA 1
ATOM 2515 C C . TYR A 1 317 ? 39.691 -56.635 -41.461 1.00 32.72 317 TYR A C 1
ATOM 2517 O O . TYR A 1 317 ? 38.546 -56.168 -41.652 1.00 32.72 317 TYR A O 1
#

Secondary structure (DSSP, 8-state):
-HHHHHHHHHHHHHHHHHTT-TT--HHHHHHHHHH-TTTHHHHHHHHTT----SHHHHHS-HHHHHHHTTGGGEEEETTEEEEEEE-TTT--EEEEEE--HHHHHHHHHIIIIITT---HHHHHHHHTTTEE-TTHHHHHHHHHHH-HHHHHHHHTS-------------STTSEEEEEEEE----TTS--EEEEEEETTT--EEEEEES---HHHHHHHHIIIIIHHH---SEEEE-S-HHHHSS--TTTHHHHHHHHHHHHHT-S------------S-PPPPHHHHTTS-------------------------

Organism: NCBI:txid143900

Radius of gyration: 39.27 Å; chains: 1; bounding box: 74×76×107 Å

Sequence (317 aa):
MFRQKHKKAHQAAQAAVKGHFEGHSWEDLQRLQSQDPEVGPVIAALRAGNRPCKAPLREMSRAQRRLVGQWDRLKLQRGVLFRCLQDPRNGDDVRQLIVPELLQRQVYETLHDHGGHFSDASTINKLRRSYYWPSMVKDVQCWVRQCRRCALARDVFPKAQAPMTCTNVTAPREVVAMDYTLLEPSAGGYENVLVLTDMFTRFTIAVPTKDQTARTTASALIKHWFVYFGCPARLHADQGRNFESGMPVSREMCLEARTLKAAALKTSTNGCWLTTSGCGPQQMPQEQRRRMPQGREKGYMTEGPGELSSDQGTEYY

InterPro domains:
  IPR001584 Integrase, catalytic core [PF00665] (170-245)
  IPR001584 Integrase, catalytic core [PS50994] (168-251)
  IPR012337 Ribonuclease H-like superfamily [SSF53098] (167-246)
  IPR036397 Ribonuclease H superfamily [G3DSA:3.30.420.10] (164-283)
  IPR041588 Integrase zinc-binding domain [PF17921] (99-154)